Protein AF-J9CIM0-F1 (afdb_monomer_lite)

Sequence (350 aa):
MEAAYKFKNYEEFCRKKEDPSLSNEMRKIYEQITTDLQCRLIIYQSDYLKQQLTQLQQQEEKDHAIRNHWQNDAGFQRYLLWKTCEYTTDLNKTVSQSLTSLLPHPLMTGYYALKDNYPTEIKVPVEHTYSRLWFTFQWDALKEAESITVDSITLSGLLTQTKLFNIEEDRIQNNPEQPHKVSYTICNTSDLKIAQPFFGCLGKGMYPYHLGDSPRMYFDRLYNRDYGTLCRYHRKADHSTDEQLPPVRYYVYSFQWGGNAPEDDPLLTIYYHFTKTMNEPDGHAPVIYKKATARLYDETHRLGKSHHGLLRNFTYQVNGVVTTLTSTLSLQITAISWYRISVDDIPPFE

Organism: NCBI:txid749906

Radius of gyration: 33.45 Å; chains: 1; bounding box: 88×57×95 Å

Structure (mmCIF, N/CA/C/O backbone):
data_AF-J9CIM0-F1
#
_entry.id   AF-J9CIM0-F1
#
loop_
_atom_site.group_PDB
_atom_site.id
_atom_site.type_symbol
_atom_site.label_atom_id
_atom_site.label_alt_id
_atom_site.label_comp_id
_atom_site.label_asym_id
_atom_site.label_entity_id
_atom_site.label_seq_id
_atom_site.pdbx_PDB_ins_code
_atom_site.Cartn_x
_atom_site.Cartn_y
_atom_site.Cartn_z
_atom_site.occupancy
_atom_site.B_iso_or_equiv
_atom_site.auth_seq_id
_atom_site.auth_comp_id
_atom_site.auth_asym_id
_atom_site.auth_atom_id
_atom_site.pdbx_PDB_model_num
ATOM 1 N N . MET A 1 1 ? -49.301 32.016 58.375 1.00 56.09 1 MET A N 1
ATOM 2 C CA . MET A 1 1 ? -49.613 31.120 57.241 1.00 56.09 1 MET A CA 1
ATOM 3 C C . MET A 1 1 ? -50.814 30.279 57.647 1.00 56.09 1 MET A C 1
ATOM 5 O O . MET A 1 1 ? -50.700 29.530 58.616 1.00 56.09 1 MET A O 1
ATOM 9 N N . GLU A 1 2 ? -51.971 30.493 57.017 1.00 59.38 2 GLU A N 1
ATOM 10 C CA . GLU A 1 2 ? -53.211 29.764 57.330 1.00 59.38 2 GLU A CA 1
ATOM 11 C C . GLU A 1 2 ? -52.998 28.248 57.187 1.00 59.38 2 GLU A C 1
ATOM 13 O O . GLU A 1 2 ? -52.222 27.801 56.341 1.00 59.38 2 GLU A O 1
ATOM 18 N N . ALA A 1 3 ? -53.661 27.445 58.027 1.00 63.53 3 ALA A N 1
ATOM 19 C CA . ALA A 1 3 ? -53.478 25.989 58.064 1.00 63.53 3 ALA A CA 1
ATOM 20 C C . ALA A 1 3 ? -53.726 25.307 56.702 1.00 63.53 3 ALA A C 1
ATOM 22 O O . ALA A 1 3 ? -53.126 24.269 56.425 1.00 63.53 3 ALA A O 1
ATOM 23 N N . ALA A 1 4 ? -54.542 25.924 55.840 1.00 70.06 4 ALA A N 1
ATOM 24 C CA . ALA A 1 4 ? -54.856 25.453 54.494 1.00 70.06 4 ALA A CA 1
ATOM 25 C C . ALA A 1 4 ? -53.619 25.326 53.581 1.00 70.06 4 ALA A C 1
ATOM 27 O O . ALA A 1 4 ? -53.535 24.382 52.795 1.00 70.06 4 ALA A O 1
ATOM 28 N N . TYR A 1 5 ? -52.617 26.199 53.737 1.00 73.81 5 TYR A N 1
ATOM 29 C CA . TYR A 1 5 ? -51.457 26.269 52.836 1.00 73.81 5 TYR A CA 1
ATOM 30 C C . TYR A 1 5 ? -50.233 25.482 53.317 1.00 73.81 5 TYR A C 1
ATOM 32 O O . TYR A 1 5 ? -49.220 25.459 52.623 1.00 73.81 5 TYR A O 1
ATOM 40 N N . LYS A 1 6 ? -50.301 24.832 54.485 1.00 81.56 6 LYS A N 1
ATOM 41 C CA . LYS A 1 6 ? -49.225 23.960 54.987 1.00 81.56 6 LYS A CA 1
ATOM 42 C C . LYS A 1 6 ? -49.274 22.593 54.305 1.00 81.56 6 LYS A C 1
ATOM 44 O O . LYS A 1 6 ? -50.360 22.092 54.040 1.00 81.56 6 LYS A O 1
ATOM 49 N N . PHE A 1 7 ? -48.128 21.965 54.089 1.00 84.81 7 PHE A N 1
ATOM 50 C CA . PHE A 1 7 ? -48.001 20.607 53.548 1.00 84.81 7 PHE A CA 1
ATOM 51 C C . PHE A 1 7 ? -47.022 19.805 54.412 1.00 84.81 7 PHE A C 1
ATOM 53 O O . PHE A 1 7 ? -46.148 20.384 55.058 1.00 84.81 7 PHE A O 1
ATOM 60 N N . LYS A 1 8 ? -47.190 18.483 54.470 1.00 84.88 8 LYS A N 1
ATOM 61 C CA . LYS A 1 8 ? -46.388 17.591 55.326 1.00 84.88 8 LYS A CA 1
ATOM 62 C C . LYS A 1 8 ? -45.343 16.789 54.558 1.00 84.88 8 LYS A C 1
ATOM 64 O O . LYS A 1 8 ? -44.377 16.331 55.157 1.00 84.88 8 LYS A O 1
ATOM 69 N N . ASN A 1 9 ? -45.539 16.595 53.259 1.00 80.62 9 ASN A N 1
ATOM 70 C CA . ASN A 1 9 ? -44.637 15.839 52.397 1.00 80.62 9 ASN A CA 1
ATOM 71 C C . ASN A 1 9 ? -44.645 16.403 50.965 1.00 80.62 9 ASN A C 1
ATOM 73 O O . ASN A 1 9 ? -45.411 17.316 50.647 1.00 80.62 9 ASN A O 1
ATOM 77 N N . TYR A 1 10 ? -43.758 15.878 50.118 1.00 76.62 10 TYR A N 1
ATOM 78 C CA . TYR A 1 10 ? -43.569 16.366 48.750 1.00 76.62 10 TYR A CA 1
ATOM 79 C C . TYR A 1 10 ? -44.794 16.129 47.854 1.00 76.62 10 TYR A C 1
ATOM 81 O O . TYR A 1 10 ? -45.155 16.986 47.057 1.00 76.62 10 TYR A O 1
ATOM 89 N N . GLU A 1 11 ? -45.483 15.006 48.033 1.00 80.69 11 GLU A N 1
ATOM 90 C CA . GLU A 1 11 ? -46.703 14.693 47.286 1.00 80.69 11 GLU A CA 1
ATOM 91 C C . GLU A 1 11 ? -47.828 15.696 47.597 1.00 80.69 11 GLU A C 1
ATOM 93 O O . GLU A 1 11 ? -48.462 16.244 46.694 1.00 80.69 11 GLU A O 1
ATOM 98 N N . GLU A 1 12 ? -48.027 16.018 48.879 1.00 85.19 12 GLU A N 1
ATOM 99 C CA . GLU A 1 12 ? -48.987 17.033 49.314 1.00 85.19 12 GLU A CA 1
ATOM 100 C C . GLU A 1 12 ? -48.593 18.431 48.816 1.00 85.19 12 GLU A C 1
ATOM 102 O O . GLU A 1 12 ? -49.469 19.214 48.446 1.00 85.19 12 GLU A O 1
ATOM 107 N N . PHE A 1 13 ? -47.292 18.731 48.762 1.00 86.75 13 PHE A N 1
ATOM 108 C CA . PHE A 1 13 ? -46.768 19.964 48.178 1.00 86.75 13 PHE A CA 1
ATOM 109 C C . PHE A 1 13 ? -47.105 20.085 46.685 1.00 86.75 13 PHE A C 1
ATOM 111 O O . PHE A 1 13 ? -47.660 21.106 46.282 1.00 86.75 13 PHE A O 1
ATOM 118 N N . CYS A 1 14 ? -46.829 19.052 45.880 1.00 82.81 14 CYS A N 1
ATOM 119 C CA . CYS A 1 14 ? -47.136 19.036 44.446 1.00 82.81 14 CYS A CA 1
ATOM 120 C C . CYS A 1 14 ? -48.632 19.225 44.193 1.00 82.81 14 CYS A C 1
ATOM 122 O O . CYS A 1 14 ? -49.026 20.115 43.444 1.00 82.81 14 CYS A O 1
ATOM 124 N N . ARG A 1 15 ? -49.472 18.467 44.907 1.00 87.38 15 ARG A N 1
ATOM 125 C CA . ARG A 1 15 ? -50.928 18.562 44.767 1.00 87.38 15 ARG A CA 1
ATOM 126 C C . ARG A 1 15 ? -51.462 19.950 45.126 1.00 87.38 15 ARG A C 1
ATOM 128 O O . ARG A 1 15 ? -52.340 20.458 44.440 1.00 87.38 15 ARG A O 1
ATOM 135 N N . LYS A 1 16 ? -50.956 20.571 46.200 1.00 86.12 16 LYS A N 1
ATOM 136 C CA . LYS A 1 16 ? -51.385 21.921 46.606 1.00 86.12 16 LYS A CA 1
ATOM 137 C C . LYS A 1 16 ? -50.855 23.006 45.677 1.00 86.12 16 LYS A C 1
ATOM 139 O O . LYS A 1 16 ? -51.555 23.979 45.445 1.00 86.12 16 LYS A O 1
ATOM 144 N N . LYS A 1 17 ? -49.658 22.845 45.114 1.00 83.88 17 LYS A N 1
ATOM 145 C CA . LYS A 1 17 ? -49.104 23.775 44.121 1.00 83.88 17 LYS A CA 1
ATOM 146 C C . LYS A 1 17 ? -49.969 23.860 42.859 1.00 83.88 17 LYS A C 1
ATOM 148 O O . LYS A 1 17 ? -50.082 24.931 42.268 1.00 83.88 17 LYS A O 1
ATOM 153 N N . GLU A 1 18 ? -50.556 22.739 42.454 1.00 84.56 18 GLU A N 1
ATOM 154 C CA . GLU A 1 18 ? -51.386 22.624 41.251 1.00 84.56 18 GLU A CA 1
ATOM 155 C C . GLU A 1 18 ? -52.851 23.032 41.476 1.00 84.56 18 GLU A C 1
ATOM 157 O O . GLU A 1 18 ? -53.627 23.068 40.521 1.00 84.56 18 GLU A O 1
ATOM 162 N N . ASP A 1 19 ? -53.243 23.380 42.709 1.00 84.12 19 ASP A N 1
ATOM 163 C CA . ASP A 1 19 ? -54.615 23.779 43.021 1.00 84.12 19 ASP A CA 1
ATOM 164 C C . ASP A 1 19 ? -54.982 25.091 42.290 1.00 84.12 19 ASP A C 1
ATOM 166 O O . ASP A 1 19 ? -54.364 26.141 42.515 1.00 84.12 19 ASP A O 1
ATOM 170 N N . PRO A 1 20 ? -55.999 25.081 41.409 1.00 79.69 20 PRO A N 1
ATOM 171 C CA . PRO A 1 20 ? -56.386 26.260 40.648 1.00 79.69 20 PRO A CA 1
ATOM 172 C C . PRO A 1 20 ? -56.927 27.393 41.533 1.00 79.69 20 PRO A C 1
ATOM 174 O O . PRO A 1 20 ? -56.851 28.553 41.128 1.00 79.69 20 PRO A O 1
ATOM 177 N N . SER A 1 21 ? -57.413 27.093 42.741 1.00 84.06 21 SER A N 1
ATOM 178 C CA . SER A 1 21 ? -57.975 28.078 43.673 1.00 84.06 21 SER A CA 1
ATOM 179 C C . SER A 1 21 ? -56.928 28.874 44.463 1.00 84.06 21 SER A C 1
ATOM 181 O O . SER A 1 21 ? -57.280 29.800 45.198 1.00 84.06 21 SER A O 1
ATOM 183 N N . LEU A 1 22 ? -55.637 28.559 44.301 1.00 83.25 22 LEU A N 1
ATOM 184 C CA . LEU A 1 22 ? -54.561 29.243 45.012 1.00 83.25 22 LEU A CA 1
ATOM 185 C C . LEU A 1 22 ? -54.446 30.721 44.611 1.00 83.25 22 LEU A C 1
ATOM 187 O O . LEU A 1 22 ? -54.332 31.051 43.424 1.00 83.25 22 LEU A O 1
ATOM 191 N N . SER A 1 23 ? -54.365 31.605 45.610 1.00 85.44 23 SER A N 1
ATOM 192 C CA . SER A 1 23 ? -54.106 33.029 45.389 1.00 85.44 23 SER A CA 1
ATOM 193 C C . SER A 1 23 ? -52.729 33.262 44.755 1.00 85.44 23 SER A C 1
ATOM 195 O O . SER A 1 23 ? -51.781 32.505 44.979 1.00 85.44 23 SER A O 1
ATOM 197 N N . ASN A 1 24 ? -52.587 34.351 43.993 1.00 81.88 24 ASN A N 1
ATOM 198 C CA . ASN A 1 24 ? -51.325 34.703 43.330 1.00 81.88 24 ASN A CA 1
ATOM 199 C C . ASN A 1 24 ? -50.146 34.850 44.307 1.00 81.88 24 ASN A C 1
ATOM 201 O O . ASN A 1 24 ? -49.010 34.531 43.963 1.00 81.88 24 ASN A O 1
ATOM 205 N N . GLU A 1 25 ? -50.406 35.310 45.530 1.00 85.25 25 GLU A N 1
ATOM 206 C CA . GLU A 1 25 ? -49.392 35.436 46.581 1.00 85.25 25 GLU A CA 1
ATOM 207 C C . GLU A 1 25 ? -48.901 34.068 47.060 1.00 85.25 25 GLU A C 1
ATOM 209 O O . GLU A 1 25 ? -47.696 33.853 47.185 1.00 85.25 25 GLU A O 1
ATOM 214 N N . MET A 1 26 ? -49.813 33.112 47.259 1.00 84.12 26 MET A N 1
ATOM 215 C CA . MET A 1 26 ? -49.438 31.755 47.656 1.00 84.12 26 MET A CA 1
ATOM 216 C C . MET A 1 26 ? -48.746 31.007 46.515 1.00 84.12 26 MET A C 1
ATOM 218 O O . MET A 1 26 ? -47.788 30.282 46.774 1.00 84.12 26 MET A O 1
ATOM 222 N N . ARG A 1 27 ? -49.140 31.232 45.252 1.00 83.00 27 ARG A N 1
ATOM 223 C CA . ARG A 1 27 ? -48.459 30.633 44.087 1.00 83.00 27 ARG A CA 1
ATOM 224 C C . ARG A 1 27 ? -46.981 31.009 44.056 1.00 83.00 27 ARG A C 1
ATOM 226 O O . ARG A 1 27 ? -46.138 30.123 43.956 1.00 83.00 27 ARG A O 1
ATOM 233 N N . LYS A 1 28 ? -46.666 32.291 44.272 1.00 84.06 28 LYS A N 1
ATOM 234 C CA . LYS A 1 28 ? -45.278 32.774 44.365 1.00 84.06 28 LYS A CA 1
ATOM 235 C C . LYS A 1 28 ? -44.496 32.104 45.496 1.00 84.06 28 LYS A C 1
ATOM 237 O O . LYS A 1 28 ? -43.327 31.779 45.316 1.00 84.06 28 LYS A O 1
ATOM 242 N N . ILE A 1 29 ? -45.123 31.864 46.649 1.00 85.81 29 ILE A N 1
ATOM 243 C CA . ILE A 1 29 ? -44.476 31.176 47.778 1.00 85.81 29 ILE A CA 1
ATOM 244 C C . ILE A 1 29 ? -44.183 29.706 47.429 1.00 85.81 29 ILE A C 1
ATOM 246 O O . ILE A 1 29 ? -43.079 29.225 47.678 1.00 85.81 29 ILE A O 1
ATOM 250 N N . TYR A 1 30 ? -45.124 28.990 46.807 1.00 85.38 30 TYR A N 1
ATOM 251 C CA . TYR A 1 30 ? -44.905 27.609 46.352 1.00 85.38 30 TYR A CA 1
ATOM 252 C C . TYR A 1 30 ? -43.854 27.515 45.231 1.00 85.38 30 TYR A C 1
ATOM 254 O O . TYR A 1 30 ? -43.071 26.563 45.192 1.00 85.38 30 TYR A O 1
ATOM 262 N N . GLU A 1 31 ? -43.785 28.503 44.338 1.00 84.38 31 GLU A N 1
ATOM 263 C CA . GLU A 1 31 ? -42.718 28.625 43.337 1.00 84.38 31 GLU A CA 1
ATOM 264 C C . GLU A 1 31 ? -41.349 28.838 43.993 1.00 84.38 31 GLU A C 1
ATOM 266 O O . GLU A 1 31 ? -40.410 28.119 43.666 1.00 84.38 31 GLU A O 1
ATOM 271 N N . GLN A 1 32 ? -41.240 29.731 44.981 1.00 85.69 32 GLN A N 1
ATOM 272 C CA . GLN A 1 32 ? -39.998 29.942 45.736 1.00 85.69 32 GLN A CA 1
ATOM 273 C C . GLN A 1 32 ? -39.528 28.671 46.452 1.00 85.69 32 GLN A C 1
ATOM 275 O O . GLN A 1 32 ? -38.349 28.329 46.384 1.00 85.69 32 GLN A O 1
ATOM 280 N N . ILE A 1 33 ? -40.448 27.940 47.089 1.00 86.00 33 ILE A N 1
ATOM 281 C CA . ILE A 1 33 ? -40.145 26.651 47.725 1.00 86.00 33 ILE A CA 1
ATOM 282 C C . ILE A 1 33 ? -39.705 25.621 46.674 1.00 86.00 33 ILE A C 1
ATOM 284 O O . ILE A 1 33 ? -38.773 24.862 46.922 1.00 86.00 33 ILE A O 1
ATOM 288 N N . THR A 1 34 ? -40.324 25.608 45.486 1.00 84.56 34 THR A N 1
ATOM 289 C CA . THR A 1 34 ? -39.902 24.729 44.379 1.00 84.56 34 THR A CA 1
ATOM 290 C C . THR A 1 34 ? -38.455 25.016 43.987 1.00 84.56 34 THR A C 1
ATOM 292 O O . THR A 1 34 ? -37.657 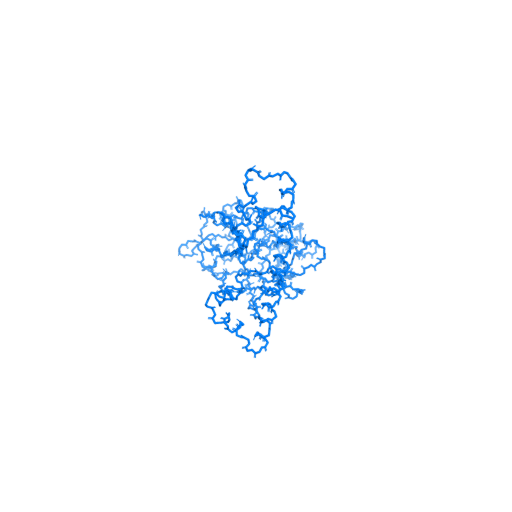24.087 43.893 1.00 84.56 34 THR A O 1
ATOM 295 N N . THR A 1 35 ? -38.113 26.289 43.787 1.00 77.38 35 THR A N 1
ATOM 296 C CA . THR A 1 35 ? -36.763 26.712 43.405 1.00 77.38 35 THR A CA 1
ATOM 297 C C . THR A 1 35 ? -35.738 26.355 44.483 1.00 77.38 35 THR A C 1
ATOM 299 O O . THR A 1 35 ? -34.686 25.810 44.165 1.00 77.38 35 THR A O 1
ATOM 302 N N . ASP A 1 36 ? -36.045 26.585 45.764 1.00 80.75 36 ASP A N 1
ATOM 303 C CA . ASP A 1 36 ? -35.165 26.205 46.881 1.00 80.75 36 ASP A CA 1
ATOM 304 C C . ASP A 1 36 ? -34.946 24.682 46.947 1.00 80.75 36 ASP A C 1
ATOM 306 O O . ASP A 1 36 ? -33.808 24.224 47.058 1.00 80.75 36 ASP A O 1
ATOM 310 N N . LEU A 1 37 ? -36.007 23.881 46.791 1.00 78.81 37 LEU A N 1
ATOM 311 C CA . LEU A 1 37 ? -35.903 22.419 46.752 1.00 78.81 37 LEU A CA 1
ATOM 312 C C . LEU A 1 37 ? -35.087 21.925 45.548 1.00 78.81 37 LEU A C 1
ATOM 314 O O . LEU A 1 37 ? -34.291 21.000 45.702 1.00 78.81 37 LEU A O 1
ATOM 318 N N . GLN A 1 38 ? -35.231 22.548 44.375 1.00 72.69 38 GLN A N 1
ATOM 319 C CA . GLN A 1 38 ? -34.426 22.230 43.189 1.00 72.69 38 GLN A CA 1
ATOM 320 C C . GLN A 1 38 ? -32.941 22.554 43.405 1.00 72.69 38 GLN A C 1
ATOM 322 O O . GLN A 1 38 ? -32.083 21.724 43.110 1.00 72.69 38 GLN A O 1
ATOM 327 N N . CYS A 1 39 ? -32.625 23.712 43.987 1.00 68.94 39 CYS A N 1
ATOM 328 C CA . CYS A 1 39 ? -31.251 24.081 44.328 1.00 68.94 39 CYS A CA 1
ATOM 329 C C . CYS A 1 39 ? -30.635 23.118 45.357 1.00 68.94 39 CYS A C 1
ATOM 331 O O . CYS A 1 39 ? -29.490 22.692 45.207 1.00 68.94 39 CYS A O 1
ATOM 333 N N . ARG A 1 40 ? -31.398 22.720 46.383 1.00 71.88 40 ARG A N 1
ATOM 334 C CA . ARG A 1 40 ? -30.945 21.745 47.389 1.00 71.88 40 ARG A CA 1
ATOM 335 C C . ARG A 1 40 ? -30.779 20.344 46.820 1.00 71.88 40 ARG A C 1
ATOM 337 O O . ARG A 1 40 ? -29.871 19.644 47.252 1.00 71.88 40 ARG A O 1
ATOM 344 N N . LEU A 1 41 ? -31.606 19.941 45.855 1.00 70.25 41 LEU A N 1
ATOM 345 C CA . LEU A 1 41 ? -31.459 18.664 45.159 1.00 70.25 41 LEU A CA 1
ATOM 346 C C . LEU A 1 41 ? -30.125 18.603 44.405 1.00 70.25 41 LEU A C 1
ATOM 348 O O . LEU A 1 41 ? -29.426 17.602 44.518 1.00 70.25 41 LEU A O 1
ATOM 352 N N . ILE A 1 42 ? -29.735 19.684 43.719 1.00 65.94 42 ILE A N 1
ATOM 353 C CA . ILE A 1 42 ? -28.437 19.784 43.031 1.00 65.94 42 ILE A CA 1
ATOM 354 C C . ILE A 1 42 ? -27.279 19.644 44.030 1.00 65.94 42 ILE A C 1
ATOM 356 O O . ILE A 1 42 ? -26.336 18.896 43.777 1.00 65.94 42 ILE A O 1
ATOM 360 N N . ILE A 1 43 ? -27.354 20.320 45.182 1.00 64.06 43 ILE A N 1
ATOM 361 C CA . ILE A 1 43 ? -26.325 20.239 46.234 1.00 64.06 43 ILE A CA 1
ATOM 362 C C . ILE A 1 43 ? -26.270 18.828 46.834 1.00 64.06 43 ILE A C 1
ATOM 364 O O . ILE A 1 43 ? -25.200 18.233 46.908 1.00 64.06 43 ILE A O 1
ATOM 368 N N . TYR A 1 44 ? -27.422 18.254 47.187 1.00 67.12 44 TYR A N 1
ATOM 369 C CA . TYR A 1 44 ? -27.517 16.909 47.750 1.00 67.12 44 TYR A CA 1
ATOM 370 C C . TYR A 1 44 ? -26.996 15.841 46.781 1.00 67.12 44 TYR A C 1
ATOM 372 O O . TYR A 1 44 ? -26.232 14.968 47.180 1.00 67.12 44 TYR A O 1
ATOM 380 N N . GLN A 1 45 ? -27.352 15.931 45.496 1.00 67.75 45 GLN A N 1
ATOM 381 C CA . GLN A 1 45 ? -26.834 15.039 44.459 1.00 67.75 45 GLN A CA 1
ATOM 382 C C . GLN A 1 45 ? -25.326 15.218 44.265 1.00 67.75 45 GLN A C 1
ATOM 384 O O . GLN A 1 45 ? -24.628 14.227 44.086 1.00 67.75 45 GLN A O 1
ATOM 389 N N . SER A 1 46 ? -24.808 16.445 44.358 1.00 69.06 46 SER A N 1
ATOM 390 C CA . SER A 1 46 ? -23.370 16.723 44.246 1.00 69.06 46 SER A CA 1
ATOM 391 C C . SER A 1 46 ? -22.569 16.140 45.413 1.00 69.06 46 SER A C 1
ATOM 393 O O . SER A 1 46 ? -21.515 15.546 45.195 1.00 69.06 46 SER A O 1
ATOM 395 N N . ASP A 1 47 ? -23.064 16.275 46.644 1.00 73.50 47 ASP A N 1
ATOM 396 C CA . ASP A 1 47 ? -22.405 15.734 47.837 1.00 73.50 47 ASP A CA 1
ATOM 397 C C . ASP A 1 47 ? -22.517 14.210 47.902 1.00 73.50 47 ASP A C 1
ATOM 399 O O . ASP A 1 47 ? -21.536 13.533 48.212 1.00 73.50 47 ASP A O 1
ATOM 403 N N . TYR A 1 48 ? -23.672 13.657 47.525 1.00 72.94 48 TYR A N 1
ATOM 404 C CA . TYR A 1 48 ? -23.858 12.217 47.375 1.00 72.94 48 TYR A CA 1
ATOM 405 C C . TYR A 1 48 ? -22.916 11.637 46.311 1.00 72.94 48 TYR A C 1
ATOM 407 O O . TYR A 1 48 ? -22.244 10.639 46.561 1.00 72.94 48 TYR A O 1
ATOM 415 N N . LEU A 1 49 ? -22.799 12.290 45.149 1.00 65.00 49 LEU A N 1
ATOM 416 C CA . LEU A 1 49 ? -21.896 11.867 44.078 1.00 65.00 49 LEU A CA 1
ATOM 417 C C . LEU A 1 49 ? -20.427 11.968 44.507 1.00 65.00 49 LEU A C 1
ATOM 419 O O . LEU A 1 49 ? -19.652 11.055 44.236 1.00 65.00 49 LEU A O 1
ATOM 423 N N . LYS A 1 50 ? -20.034 13.036 45.216 1.00 73.81 50 LYS A N 1
ATOM 424 C CA . LYS A 1 50 ? -18.682 13.164 45.785 1.00 73.81 50 LYS A CA 1
ATOM 425 C C . LYS A 1 50 ? -18.386 12.063 46.798 1.00 73.81 50 LYS A C 1
ATOM 427 O O . LYS A 1 50 ? -17.308 11.482 46.740 1.00 73.81 50 LYS A O 1
ATOM 432 N N . GLN A 1 51 ? -19.329 11.748 47.687 1.00 79.81 51 GLN A N 1
ATOM 433 C CA . GLN A 1 51 ? -19.177 10.656 48.651 1.00 79.81 51 GLN A CA 1
ATOM 434 C C . GLN A 1 51 ? -19.052 9.298 47.957 1.00 79.81 51 GLN A C 1
ATOM 436 O O . GLN A 1 51 ? -18.158 8.533 48.308 1.00 79.81 51 GLN A O 1
ATOM 441 N N . GLN A 1 52 ? -19.879 9.028 46.945 1.00 76.06 52 GLN A N 1
ATOM 442 C CA . GLN A 1 52 ? -19.777 7.828 46.108 1.00 76.06 52 GLN A CA 1
ATOM 443 C C . GLN A 1 52 ? -18.415 7.753 45.406 1.00 76.06 52 GLN A C 1
ATOM 445 O O . GLN A 1 52 ? -17.740 6.734 45.488 1.00 76.06 52 GLN A O 1
ATOM 450 N N . LEU A 1 53 ? -17.955 8.846 44.789 1.00 75.25 53 LEU A N 1
ATOM 451 C CA . LEU A 1 53 ? -16.641 8.919 44.142 1.00 75.25 53 LEU A CA 1
ATOM 452 C C . LEU A 1 53 ? -15.496 8.662 45.122 1.00 75.25 53 LEU A C 1
ATOM 454 O O . LEU A 1 53 ? -14.602 7.883 44.813 1.00 75.25 53 LEU A O 1
ATOM 458 N N . THR A 1 54 ? -15.531 9.273 46.309 1.00 83.81 54 THR A N 1
ATOM 459 C CA . THR A 1 54 ? -14.511 9.052 47.344 1.00 83.81 54 THR A CA 1
ATOM 460 C C . THR A 1 54 ? -14.531 7.610 47.850 1.00 83.81 54 THR A C 1
ATOM 462 O O . THR A 1 54 ? -13.471 7.018 48.023 1.00 83.81 54 THR A O 1
ATOM 465 N N . GLN A 1 55 ? -15.712 7.014 48.044 1.00 82.62 55 GLN A N 1
ATOM 466 C CA . GLN A 1 55 ? -15.841 5.607 48.435 1.00 82.62 55 GLN A CA 1
ATOM 467 C C . GLN A 1 55 ? -15.294 4.666 47.359 1.00 82.62 55 GLN A C 1
ATOM 469 O O . GLN A 1 55 ? -14.538 3.755 47.683 1.00 82.62 55 GLN A O 1
ATOM 474 N N . LEU A 1 56 ? -15.611 4.915 46.086 1.00 76.19 56 LEU A N 1
ATOM 475 C CA . LEU A 1 56 ? -15.098 4.134 44.960 1.00 76.19 56 LEU A CA 1
ATOM 476 C C . LEU A 1 56 ? -13.578 4.292 44.805 1.00 76.19 56 LEU A C 1
ATOM 478 O O . LEU A 1 56 ? -12.898 3.304 44.550 1.00 76.19 56 LEU A O 1
ATOM 482 N N . GLN A 1 57 ? -13.029 5.494 45.020 1.00 78.19 57 GLN A N 1
ATOM 483 C CA . GLN A 1 57 ? -11.579 5.729 45.041 1.00 78.19 57 GLN A CA 1
ATOM 484 C C . GLN A 1 57 ? -10.893 4.966 46.174 1.00 78.19 57 GLN A C 1
ATOM 486 O O . GLN A 1 57 ? -9.917 4.267 45.931 1.00 78.19 57 GLN A O 1
ATOM 491 N N . GLN A 1 58 ? -11.422 5.052 47.395 1.00 85.31 58 GLN A N 1
ATOM 492 C CA . GLN A 1 58 ? -10.873 4.336 48.549 1.00 85.31 58 GLN A CA 1
ATOM 493 C C . GLN A 1 58 ? -10.962 2.817 48.375 1.00 85.31 58 GLN A C 1
ATOM 495 O O . GLN A 1 58 ? -10.055 2.093 48.781 1.00 85.31 58 GLN A O 1
ATOM 500 N N . GLN A 1 59 ? -12.045 2.325 47.772 1.00 78.31 59 GLN A N 1
ATOM 501 C CA . GLN A 1 59 ? -12.208 0.911 47.457 1.00 78.31 59 GLN A CA 1
ATOM 502 C C . GLN A 1 59 ? -11.194 0.472 46.393 1.00 78.31 59 GLN A C 1
ATOM 504 O O . GLN A 1 59 ? -10.480 -0.507 46.589 1.00 78.31 59 GLN A O 1
ATOM 509 N N . GLU A 1 60 ? -11.041 1.248 45.320 1.00 74.50 60 GLU A N 1
ATOM 510 C CA . GLU A 1 60 ? -10.047 0.976 44.283 1.00 74.50 60 GLU A CA 1
ATOM 511 C C . GLU A 1 60 ? -8.606 1.042 44.811 1.00 74.50 60 GLU A C 1
ATOM 513 O O . GLU A 1 60 ? -7.793 0.225 44.397 1.00 74.50 60 GLU A O 1
ATOM 518 N N . GLU A 1 61 ? -8.268 1.944 45.736 1.00 79.56 61 GLU A N 1
ATOM 519 C CA . GLU A 1 61 ? -6.937 2.006 46.364 1.00 79.56 61 GLU A CA 1
ATOM 520 C C . GLU A 1 61 ? -6.657 0.829 47.308 1.00 79.56 61 GLU A C 1
ATOM 522 O O . GLU A 1 61 ? -5.503 0.431 47.473 1.00 79.56 61 GLU A O 1
ATOM 527 N N . LYS A 1 62 ? -7.694 0.274 47.942 1.00 85.44 62 LYS A N 1
ATOM 528 C CA . LYS A 1 62 ? -7.544 -0.758 48.972 1.00 85.44 62 LYS A CA 1
ATOM 529 C C . LYS A 1 62 ? -7.362 -2.157 48.396 1.00 85.44 62 LYS A C 1
ATOM 531 O O . LYS A 1 62 ? -6.495 -2.896 48.857 1.00 85.44 62 LYS A O 1
ATOM 536 N N . ASP A 1 63 ? -8.228 -2.555 47.472 1.00 83.25 63 ASP A N 1
ATOM 537 C CA . ASP A 1 63 ? -8.302 -3.940 46.992 1.00 83.25 63 ASP A CA 1
ATOM 538 C C . ASP A 1 63 ? -8.412 -4.059 45.469 1.00 83.25 63 ASP A C 1
ATOM 540 O O . ASP A 1 63 ? -8.463 -5.174 44.940 1.00 83.25 63 ASP A O 1
ATOM 544 N N . HIS A 1 64 ? -8.416 -2.924 44.760 1.00 83.19 64 HIS A N 1
ATOM 545 C CA . HIS A 1 64 ? -8.612 -2.856 43.316 1.00 83.19 64 HIS A CA 1
ATOM 546 C C . HIS A 1 64 ? -9.871 -3.609 42.852 1.00 83.19 64 HIS A C 1
ATOM 548 O O . HIS A 1 64 ? -9.904 -4.105 41.728 1.00 83.19 64 HIS A O 1
ATOM 554 N N . ALA A 1 65 ? -10.906 -3.757 43.692 1.00 79.81 65 ALA A N 1
ATOM 555 C CA . ALA A 1 65 ? -12.073 -4.577 43.366 1.00 79.81 65 ALA A CA 1
ATOM 556 C C . ALA A 1 65 ? -12.781 -4.109 42.089 1.00 79.81 65 ALA A C 1
ATOM 558 O O . ALA A 1 65 ? -13.275 -4.943 41.333 1.00 79.81 65 ALA A O 1
ATOM 559 N N . ILE A 1 66 ? -12.790 -2.801 41.815 1.00 70.56 66 ILE A N 1
ATOM 560 C CA . ILE A 1 66 ? -13.396 -2.230 40.608 1.00 70.56 66 ILE A CA 1
ATOM 561 C C . ILE A 1 66 ? -12.552 -2.598 39.384 1.00 70.56 66 ILE A C 1
ATOM 563 O O . ILE A 1 66 ? -13.079 -3.148 38.417 1.00 70.56 66 ILE A O 1
ATOM 567 N N . ARG A 1 67 ? -11.233 -2.379 39.426 1.00 72.94 67 ARG A N 1
ATOM 568 C CA . ARG A 1 67 ? -10.320 -2.819 38.359 1.00 72.94 67 ARG A CA 1
ATOM 569 C C . ARG A 1 67 ? -10.368 -4.326 38.132 1.00 72.94 67 ARG A C 1
ATOM 571 O O . ARG A 1 67 ? -10.435 -4.750 36.985 1.00 72.94 67 ARG A O 1
ATOM 578 N N . ASN A 1 68 ? -10.366 -5.124 39.193 1.00 80.81 68 ASN A N 1
ATOM 579 C CA . ASN A 1 68 ? -10.425 -6.583 39.122 1.00 80.81 68 ASN A CA 1
ATOM 580 C C . ASN A 1 68 ? -11.769 -7.059 38.559 1.00 80.81 68 ASN A C 1
ATOM 582 O O . ASN A 1 68 ? -11.807 -8.015 37.790 1.00 80.81 68 ASN A O 1
ATOM 586 N N . HIS A 1 69 ? -12.872 -6.391 38.904 1.00 80.88 69 HIS A N 1
ATOM 587 C CA . HIS A 1 69 ? -14.177 -6.657 38.310 1.00 80.88 69 HIS A CA 1
ATOM 588 C C . HIS A 1 69 ? -14.138 -6.436 36.794 1.00 80.88 69 HIS A C 1
ATOM 590 O O . HIS A 1 69 ? -14.445 -7.358 36.046 1.00 80.88 69 HIS A O 1
ATOM 596 N N . TRP A 1 70 ? -13.665 -5.274 36.332 1.00 68.62 70 TRP A N 1
ATOM 597 C CA . TRP A 1 70 ? -13.578 -4.975 34.898 1.00 68.62 70 TRP A CA 1
ATOM 598 C C . TRP A 1 70 ? -12.547 -5.832 34.158 1.00 68.62 70 TRP A C 1
ATOM 600 O O . TRP A 1 70 ? -12.793 -6.245 33.031 1.00 68.62 70 TRP A O 1
ATOM 610 N N . GLN A 1 71 ? -11.424 -6.180 34.790 1.00 70.62 71 GLN A N 1
ATOM 611 C CA . GLN A 1 71 ? -10.461 -7.132 34.231 1.00 70.62 71 GLN A CA 1
ATOM 612 C C . GLN A 1 71 ? -11.070 -8.512 33.993 1.00 70.62 71 GLN A C 1
ATOM 614 O O . GLN A 1 71 ? -10.620 -9.193 33.082 1.00 70.62 71 GLN A O 1
ATOM 619 N N . ASN A 1 72 ? -12.061 -8.922 34.787 1.00 78.00 72 ASN A N 1
ATOM 620 C CA . ASN A 1 72 ? -12.747 -10.208 34.654 1.00 78.00 72 ASN A CA 1
ATOM 621 C C . ASN A 1 72 ? -14.075 -10.112 33.886 1.00 78.00 72 ASN A C 1
ATOM 623 O O . ASN A 1 72 ? -14.673 -11.141 33.569 1.00 78.00 72 ASN A O 1
ATOM 627 N N . ASP A 1 73 ? -14.547 -8.903 33.582 1.00 80.25 73 ASP A N 1
ATOM 628 C CA . ASP A 1 73 ? -15.773 -8.696 32.824 1.00 80.25 73 ASP A CA 1
ATOM 629 C C . ASP A 1 73 ? -15.548 -9.065 31.354 1.00 80.25 73 ASP A C 1
ATOM 631 O O . ASP A 1 73 ? -14.717 -8.482 30.660 1.00 80.25 73 ASP A O 1
ATOM 635 N N . ALA A 1 74 ? -16.300 -10.045 30.853 1.00 71.94 74 ALA A N 1
ATOM 636 C CA . ALA A 1 74 ? -16.132 -10.542 29.491 1.00 71.94 74 ALA A CA 1
ATOM 637 C C . ALA A 1 74 ? -16.468 -9.485 28.421 1.00 71.94 74 ALA A C 1
ATOM 639 O O . ALA A 1 74 ? -15.929 -9.543 27.315 1.00 71.94 74 ALA A O 1
ATOM 640 N N . GLY A 1 75 ? -17.350 -8.524 28.720 1.00 61.78 75 GLY A N 1
ATOM 641 C CA . GLY A 1 75 ? -17.681 -7.415 27.825 1.00 61.78 75 GLY A CA 1
ATOM 642 C C . GLY A 1 75 ? -16.539 -6.404 27.730 1.00 61.78 75 GLY A C 1
ATOM 643 O O . GLY A 1 75 ? -16.151 -6.008 26.632 1.00 61.78 75 GLY A O 1
ATOM 644 N N . PHE A 1 76 ? -15.938 -6.058 28.864 1.00 64.56 76 PHE A N 1
ATOM 645 C CA . PHE A 1 76 ? -14.777 -5.182 28.956 1.00 64.56 76 PHE A CA 1
ATOM 646 C C . PHE A 1 76 ? -13.502 -5.849 28.430 1.00 64.56 76 PHE A C 1
ATOM 648 O O . PHE A 1 76 ? -12.730 -5.217 27.717 1.00 64.56 76 PHE A O 1
ATOM 655 N N . GLN A 1 77 ? -13.305 -7.147 28.671 1.00 59.50 77 GLN A N 1
ATOM 656 C CA . GLN A 1 77 ? -12.247 -7.921 28.023 1.00 59.50 77 GLN A CA 1
ATOM 657 C C . GLN A 1 77 ? -12.442 -7.951 26.508 1.00 59.50 77 GLN A C 1
ATOM 659 O O . GLN A 1 77 ? -11.480 -7.734 25.785 1.00 59.50 77 GLN A O 1
ATOM 664 N N . ARG A 1 78 ? -13.670 -8.132 25.998 1.00 54.38 78 ARG A N 1
ATOM 665 C CA . ARG A 1 78 ? -13.960 -7.975 24.560 1.00 54.38 78 ARG A CA 1
ATOM 666 C C . ARG A 1 78 ? -13.646 -6.563 24.072 1.00 54.38 78 ARG A C 1
ATOM 668 O O . ARG A 1 78 ? -13.103 -6.432 22.978 1.00 54.38 78 ARG A O 1
ATOM 675 N N . TYR A 1 79 ? -13.916 -5.538 24.887 1.00 59.34 79 TYR A N 1
ATOM 676 C CA . TYR A 1 79 ? -13.522 -4.152 24.626 1.00 59.34 79 TYR A CA 1
ATOM 677 C C . TYR A 1 79 ? -11.981 -3.955 24.616 1.00 59.34 79 TYR A C 1
ATOM 679 O O . TYR A 1 79 ? -11.426 -3.180 23.849 1.00 59.34 79 TYR A O 1
ATOM 687 N N . LEU A 1 80 ? -11.223 -4.678 25.429 1.00 60.41 80 LEU A N 1
ATOM 688 C CA . LEU A 1 80 ? -9.760 -4.650 25.344 1.00 60.41 80 LEU A CA 1
ATOM 689 C C . LEU A 1 80 ? -9.249 -5.458 24.141 1.00 60.41 80 LEU A C 1
ATOM 691 O O . LEU A 1 80 ? -8.315 -5.027 23.470 1.00 60.41 80 LEU A O 1
ATOM 695 N N . LEU A 1 81 ? -9.908 -6.577 23.824 1.00 61.34 81 LEU A N 1
ATOM 696 C CA . LEU A 1 81 ? -9.557 -7.473 22.723 1.00 61.34 81 LEU A CA 1
ATOM 697 C C . LEU A 1 81 ? -9.726 -6.820 21.346 1.00 61.34 81 LEU A C 1
ATOM 699 O O . LEU A 1 81 ? -8.914 -7.100 20.471 1.00 61.34 81 LEU A O 1
ATOM 703 N N . TRP A 1 82 ? -10.723 -5.948 21.116 1.00 67.31 82 TRP A N 1
ATOM 704 C CA . TRP A 1 82 ? -10.788 -5.232 19.826 1.00 67.31 82 TRP A CA 1
ATOM 705 C C . TRP A 1 82 ? -9.656 -4.207 19.699 1.00 67.31 82 TRP A C 1
ATOM 707 O O . TRP A 1 82 ? -9.036 -4.142 18.641 1.00 67.31 82 TRP A O 1
ATOM 717 N N . LYS A 1 83 ? -9.306 -3.479 20.773 1.00 66.25 83 LYS A N 1
ATOM 718 C CA . LYS A 1 83 ? -8.180 -2.522 20.763 1.00 66.25 83 LYS A CA 1
ATOM 719 C C . LYS A 1 83 ? -6.838 -3.204 20.455 1.00 66.25 83 LYS A C 1
ATOM 721 O O . LYS A 1 83 ? -5.961 -2.590 19.851 1.00 66.25 83 LYS A O 1
ATOM 726 N N . THR A 1 84 ? -6.673 -4.465 20.849 1.00 71.12 84 THR A N 1
ATOM 727 C CA . THR A 1 84 ? -5.468 -5.265 20.579 1.00 71.12 84 THR A CA 1
ATOM 728 C C . THR A 1 84 ? -5.629 -6.238 19.415 1.00 71.12 84 THR A C 1
ATOM 730 O O . THR A 1 84 ? -4.750 -7.066 19.195 1.00 71.12 84 THR A O 1
ATOM 733 N N . CYS A 1 85 ? -6.730 -6.167 18.662 1.00 78.88 85 CYS A N 1
ATOM 734 C CA . CYS A 1 85 ? -6.960 -7.094 17.566 1.00 78.88 85 CYS A CA 1
ATOM 735 C C . CYS A 1 85 ? -5.955 -6.817 16.451 1.00 78.88 85 CYS A C 1
ATOM 737 O O . CYS A 1 85 ? -5.987 -5.757 15.827 1.00 78.88 85 CYS A O 1
ATOM 739 N N . GLU A 1 86 ? -5.054 -7.764 16.217 1.00 82.25 86 GLU A N 1
ATOM 740 C CA . GLU A 1 86 ? -4.045 -7.679 15.171 1.00 82.25 86 GLU A CA 1
ATOM 741 C C . GLU A 1 86 ? -4.435 -8.517 13.959 1.00 82.25 86 GLU A C 1
ATOM 743 O O . GLU A 1 86 ? -5.096 -9.552 14.057 1.00 82.25 86 GLU A O 1
ATOM 748 N N . TYR A 1 87 ? -3.985 -8.068 12.796 1.00 85.81 87 TYR A N 1
ATOM 749 C CA . TYR A 1 87 ? -4.149 -8.772 11.538 1.00 85.81 87 TYR A CA 1
ATOM 750 C C . TYR A 1 87 ? -2.798 -8.903 10.851 1.00 85.81 87 TYR A C 1
ATOM 752 O O . TYR A 1 87 ? -2.067 -7.920 10.767 1.00 85.81 87 TYR A O 1
ATOM 760 N N . THR A 1 88 ? -2.462 -10.111 10.388 1.00 86.69 88 THR A N 1
ATOM 761 C CA . THR A 1 88 ? -1.089 -10.508 10.007 1.00 86.69 88 THR A CA 1
ATOM 762 C C . THR A 1 88 ? -0.982 -11.121 8.603 1.00 86.69 88 THR A C 1
ATOM 764 O O . THR A 1 88 ? 0.021 -11.745 8.255 1.00 86.69 88 THR A O 1
ATOM 767 N N . THR A 1 89 ? -2.017 -10.987 7.769 1.00 87.06 89 THR A N 1
ATOM 768 C CA . THR A 1 89 ? -2.013 -11.562 6.416 1.00 87.06 89 THR A CA 1
ATOM 769 C C . THR A 1 89 ? -1.047 -10.829 5.486 1.00 87.06 89 THR A C 1
ATOM 771 O O . THR A 1 89 ? -1.110 -9.610 5.342 1.00 87.06 89 THR A O 1
ATOM 774 N N . ASP A 1 90 ? -0.218 -11.583 4.760 1.00 88.88 90 ASP A N 1
ATOM 775 C CA . ASP A 1 90 ? 0.613 -11.042 3.681 1.00 88.88 90 ASP A CA 1
ATOM 776 C C . ASP A 1 90 ? -0.253 -10.661 2.470 1.00 88.88 90 ASP A C 1
ATOM 778 O O . ASP A 1 90 ? -0.587 -11.486 1.615 1.00 88.88 90 ASP A O 1
ATOM 782 N N . LEU A 1 91 ? -0.611 -9.379 2.406 1.00 90.25 91 LEU A N 1
ATOM 783 C CA . LEU A 1 91 ? -1.434 -8.808 1.342 1.00 90.25 91 LEU A CA 1
ATOM 784 C C . LEU A 1 91 ? -0.818 -9.020 -0.048 1.00 90.25 91 LEU A C 1
ATOM 786 O O . LEU A 1 91 ? -1.538 -9.320 -0.998 1.00 90.25 91 LEU A O 1
ATOM 790 N N . ASN A 1 92 ? 0.506 -8.913 -0.184 1.00 89.56 92 ASN A N 1
ATOM 791 C CA . ASN A 1 92 ? 1.170 -9.034 -1.483 1.00 89.56 92 ASN A CA 1
ATOM 792 C C . ASN A 1 92 ? 1.184 -10.483 -1.978 1.00 89.56 92 ASN A C 1
ATOM 794 O O . ASN A 1 92 ? 1.032 -10.725 -3.178 1.00 89.56 92 ASN A O 1
ATOM 798 N N . LYS A 1 93 ? 1.310 -11.450 -1.062 1.00 88.44 93 LYS A N 1
ATOM 799 C CA . LYS A 1 93 ? 1.147 -12.875 -1.375 1.00 88.44 93 LYS A CA 1
ATOM 800 C C . LYS A 1 93 ? -0.292 -13.216 -1.761 1.00 88.44 93 LYS A C 1
ATOM 802 O O . LYS A 1 93 ? -0.494 -13.946 -2.724 1.00 88.44 93 LYS A O 1
ATOM 807 N N . THR A 1 94 ? -1.288 -12.663 -1.071 1.00 89.31 94 THR A N 1
ATOM 808 C CA . THR A 1 94 ? -2.703 -12.865 -1.431 1.00 89.31 94 THR A CA 1
ATOM 809 C C . THR A 1 94 ? -2.991 -12.364 -2.846 1.00 89.31 94 THR A C 1
ATOM 811 O O . THR A 1 94 ? -3.603 -13.061 -3.653 1.00 89.31 94 THR A O 1
ATOM 814 N N . VAL A 1 95 ? -2.493 -11.176 -3.194 1.00 87.94 95 VAL A N 1
ATOM 815 C CA . VAL A 1 95 ? -2.685 -10.600 -4.531 1.00 87.94 95 VAL A CA 1
ATOM 816 C C . VAL A 1 95 ? -1.941 -11.373 -5.612 1.00 87.94 95 VAL A C 1
ATOM 818 O O . VAL A 1 95 ? -2.456 -11.521 -6.718 1.00 87.94 95 VAL A O 1
ATOM 821 N N . SER A 1 96 ? -0.752 -11.904 -5.314 1.00 83.00 96 SER A N 1
ATOM 822 C CA . SER A 1 96 ? 0.012 -12.688 -6.289 1.00 83.00 96 SER A CA 1
ATOM 823 C C . SER A 1 96 ? -0.664 -14.008 -6.671 1.00 83.00 96 SER A C 1
ATOM 825 O O . SER A 1 96 ? -0.323 -14.571 -7.713 1.00 83.00 96 SER A O 1
ATOM 827 N N . GLN A 1 97 ? -1.623 -14.474 -5.868 1.00 85.75 97 GLN A N 1
ATOM 828 C CA . GLN A 1 97 ? -2.422 -15.679 -6.098 1.00 85.75 97 GLN A CA 1
ATOM 829 C C . GLN A 1 97 ? -3.793 -15.384 -6.734 1.00 85.75 97 GLN A C 1
ATOM 831 O O . GLN A 1 97 ? -4.472 -16.310 -7.169 1.00 85.75 97 GLN A O 1
ATOM 836 N N . SER A 1 98 ? -4.198 -14.114 -6.811 1.00 88.06 98 SER A N 1
ATOM 837 C CA . SER A 1 98 ? -5.491 -13.693 -7.358 1.00 88.06 98 SER A CA 1
ATOM 838 C C . SER A 1 98 ? -5.496 -13.668 -8.891 1.00 88.06 98 SER A C 1
ATOM 840 O O . SER A 1 98 ? -4.547 -13.188 -9.513 1.00 88.06 98 SER A O 1
ATOM 842 N N . LEU A 1 99 ? -6.599 -14.110 -9.510 1.00 88.50 99 LEU A N 1
ATOM 843 C CA . LEU A 1 99 ? -6.799 -14.040 -10.967 1.00 88.50 99 LEU A CA 1
ATOM 844 C C . LEU A 1 99 ? -6.922 -12.598 -11.464 1.00 88.50 99 LEU A C 1
ATOM 846 O O . LEU A 1 99 ? -6.382 -12.238 -12.508 1.00 88.50 99 LEU A O 1
ATOM 850 N N . THR A 1 100 ? -7.572 -11.735 -10.683 1.00 86.38 100 THR A N 1
ATOM 851 C CA . THR A 1 100 ? -7.677 -10.307 -11.008 1.00 86.38 100 THR A CA 1
ATOM 852 C C . THR A 1 100 ? -6.375 -9.561 -10.755 1.00 86.38 100 THR A C 1
ATOM 854 O O . THR A 1 100 ? -6.242 -8.406 -11.141 1.00 86.38 100 THR A O 1
ATOM 857 N N . SER A 1 101 ? -5.408 -10.210 -10.097 1.00 84.19 101 SER A N 1
ATOM 858 C CA . SER A 1 101 ? -4.209 -9.570 -9.569 1.00 84.19 101 SER A CA 1
ATOM 859 C C . SER A 1 101 ? -4.533 -8.328 -8.722 1.00 84.19 101 SER A C 1
ATOM 861 O O . SER A 1 101 ? -3.784 -7.353 -8.707 1.00 84.19 101 SER A O 1
ATOM 863 N N . LEU A 1 102 ? -5.654 -8.367 -8.004 1.00 86.25 102 LEU A N 1
ATOM 864 C CA . LEU A 1 102 ? -6.102 -7.378 -7.024 1.00 86.25 102 LEU A CA 1
ATOM 865 C C . LEU A 1 102 ? -6.450 -8.101 -5.717 1.00 86.25 102 LEU A C 1
ATOM 867 O O . LEU A 1 102 ? -6.573 -9.332 -5.705 1.00 86.25 102 LEU A O 1
ATOM 871 N N . LEU A 1 103 ? -6.590 -7.356 -4.615 1.00 86.56 103 LEU A N 1
ATOM 872 C CA . LEU A 1 103 ? -7.047 -7.929 -3.346 1.00 86.56 103 LEU A CA 1
ATOM 873 C C . LEU A 1 103 ? -8.506 -8.390 -3.503 1.00 86.56 103 LEU A C 1
ATOM 875 O O . LEU A 1 103 ? -9.367 -7.544 -3.725 1.00 86.56 103 LEU A O 1
ATOM 879 N N . PRO A 1 104 ? -8.808 -9.697 -3.380 1.00 82.75 104 PRO A N 1
ATOM 880 C CA . PRO A 1 104 ? -10.165 -10.200 -3.600 1.00 82.75 104 PRO A CA 1
ATOM 881 C C . PRO A 1 104 ? -11.134 -9.784 -2.483 1.00 82.75 104 PRO A C 1
ATOM 883 O O . PRO A 1 104 ? -12.320 -9.595 -2.730 1.00 82.75 104 PRO A O 1
ATOM 886 N N . HIS A 1 105 ? -10.622 -9.623 -1.260 1.00 83.44 105 HIS A N 1
ATOM 887 C CA . HIS A 1 105 ? -11.391 -9.241 -0.078 1.00 83.44 105 HIS A CA 1
ATOM 888 C C . HIS A 1 105 ? -10.659 -8.099 0.640 1.00 83.44 105 HIS A C 1
ATOM 890 O O . HIS A 1 105 ? -9.821 -8.364 1.510 1.00 83.44 105 HIS A O 1
ATOM 896 N N . PRO A 1 106 ? -10.882 -6.833 0.235 1.00 82.50 106 PRO A N 1
ATOM 897 C CA . PRO A 1 106 ? -10.244 -5.690 0.875 1.00 82.50 106 PRO A CA 1
ATOM 898 C C . PRO A 1 106 ? -10.693 -5.596 2.337 1.00 82.50 106 PRO A C 1
ATOM 900 O O . PRO A 1 106 ? -11.879 -5.497 2.641 1.00 82.50 106 PRO A O 1
ATOM 903 N N . LEU A 1 107 ? -9.731 -5.649 3.258 1.00 83.44 107 LEU A N 1
ATOM 904 C CA . LEU A 1 107 ? -10.010 -5.552 4.685 1.00 83.44 107 LEU A CA 1
ATOM 905 C C . LEU A 1 107 ? -10.289 -4.099 5.076 1.00 83.44 107 LEU A C 1
ATOM 907 O O . LEU A 1 107 ? -9.416 -3.234 4.950 1.00 83.44 107 LEU A O 1
ATOM 911 N N . MET A 1 108 ? -11.483 -3.870 5.614 1.00 84.06 108 MET A N 1
ATOM 912 C CA . MET A 1 108 ? -11.911 -2.585 6.150 1.00 84.06 108 MET A CA 1
ATOM 913 C C . MET A 1 108 ? -12.330 -2.711 7.612 1.00 84.06 108 MET A C 1
ATOM 915 O O . MET A 1 108 ? -12.840 -3.740 8.047 1.00 84.06 108 MET A O 1
ATOM 919 N N . THR A 1 109 ? -12.114 -1.649 8.373 1.00 81.31 109 THR A N 1
ATOM 920 C CA . THR A 1 109 ? -12.428 -1.559 9.797 1.00 81.31 109 THR A CA 1
ATOM 921 C C . THR A 1 109 ? -13.077 -0.225 10.092 1.00 81.31 109 THR A C 1
ATOM 923 O O . THR A 1 109 ? -12.658 0.800 9.565 1.00 81.31 109 THR A O 1
ATOM 926 N N . GLY A 1 110 ? -14.067 -0.229 10.969 1.00 78.56 110 GLY A N 1
ATOM 927 C CA . GLY A 1 110 ? -14.693 0.974 11.493 1.00 78.56 110 GLY A CA 1
ATOM 928 C C . GLY A 1 110 ? -15.174 0.699 12.905 1.00 78.56 110 GLY A C 1
ATOM 929 O O . GLY A 1 110 ? -15.533 -0.433 13.227 1.00 78.56 110 GLY A O 1
ATOM 930 N N . TYR A 1 111 ? -15.163 1.717 13.754 1.00 76.44 111 TYR A N 1
ATOM 931 C CA . TYR A 1 111 ? -15.752 1.622 15.082 1.00 76.44 111 TYR A CA 1
ATOM 932 C C . TYR A 1 111 ? -16.626 2.844 15.343 1.00 76.44 111 TYR A C 1
ATOM 934 O O . TYR A 1 111 ? -16.373 3.935 14.834 1.00 76.44 111 TYR A O 1
ATOM 942 N N . TYR A 1 112 ? -17.674 2.647 16.135 1.00 74.25 112 TYR A N 1
ATOM 943 C CA . TYR A 1 112 ? -18.534 3.718 16.611 1.00 74.25 112 TYR A CA 1
ATOM 944 C C . TYR A 1 112 ? -18.774 3.504 18.100 1.00 74.25 112 TYR A C 1
ATOM 946 O O . TYR A 1 112 ? -19.390 2.518 18.505 1.00 74.25 112 TYR A O 1
ATOM 954 N N . ALA A 1 113 ? -18.248 4.412 18.921 1.00 70.62 113 ALA A N 1
ATOM 955 C CA . ALA A 1 113 ? -18.468 4.376 20.357 1.00 70.62 113 ALA A CA 1
ATOM 956 C C . ALA A 1 113 ? -19.894 4.850 20.664 1.00 70.62 113 ALA A C 1
ATOM 958 O O . ALA A 1 113 ? -20.248 6.010 20.450 1.00 70.62 113 ALA A O 1
ATOM 959 N N . LEU A 1 114 ? -20.709 3.932 21.172 1.00 64.75 114 LEU A N 1
ATOM 960 C CA . LEU A 1 114 ? -22.062 4.202 21.631 1.00 64.75 114 LEU A CA 1
ATOM 961 C C . LEU A 1 114 ? -22.009 5.134 22.866 1.00 64.75 114 LEU A C 1
ATOM 963 O O . LEU A 1 114 ? -21.406 4.780 23.874 1.00 64.75 114 LEU A O 1
ATOM 967 N N . LYS A 1 115 ? -22.665 6.306 22.809 1.00 65.88 115 LYS A N 1
ATOM 968 C CA . LYS A 1 115 ? -22.908 7.214 23.959 1.00 65.88 115 LYS A CA 1
ATOM 969 C C . LYS A 1 115 ? -24.393 7.265 24.330 1.00 65.88 115 LYS A C 1
ATOM 971 O O . LYS A 1 115 ? -25.201 7.236 23.418 1.00 65.88 115 LYS A O 1
ATOM 976 N N . ASP A 1 116 ? -24.727 7.442 25.612 1.00 51.03 116 ASP A N 1
ATOM 977 C CA . ASP A 1 116 ? -26.061 7.279 26.248 1.00 51.03 116 ASP A CA 1
ATOM 978 C C . ASP A 1 116 ? -27.315 7.787 25.491 1.00 51.03 116 ASP A C 1
ATOM 980 O O . ASP A 1 116 ? -28.411 7.294 25.742 1.00 51.03 116 ASP A O 1
ATOM 984 N N . ASN A 1 117 ? -27.181 8.716 24.537 1.00 58.88 117 ASN A N 1
ATOM 985 C CA . ASN A 1 117 ? -28.227 9.074 23.574 1.00 58.88 117 ASN A CA 1
ATOM 986 C C . ASN A 1 117 ? -27.859 8.570 22.168 1.00 58.88 117 ASN A C 1
ATOM 988 O O . ASN A 1 117 ? -27.198 9.280 21.405 1.00 58.88 117 ASN A O 1
ATOM 992 N N . TYR A 1 118 ? -28.296 7.360 21.809 1.00 56.97 118 TYR A N 1
ATOM 993 C CA . TYR A 1 118 ? -28.053 6.813 20.471 1.00 56.97 118 TYR A CA 1
ATOM 994 C C . TYR A 1 118 ? -29.141 7.268 19.479 1.00 56.97 118 TYR A C 1
ATOM 996 O O . TYR A 1 118 ? -30.330 7.198 19.802 1.00 56.97 118 TYR A O 1
ATOM 1004 N N . PRO A 1 119 ? -28.772 7.708 18.264 1.00 64.12 119 PRO A N 1
ATOM 1005 C CA . PRO A 1 119 ? -29.730 7.956 17.188 1.00 64.12 119 PRO A CA 1
ATOM 1006 C C . PRO A 1 119 ? -30.408 6.653 16.727 1.00 64.12 119 PRO A C 1
ATOM 1008 O O . PRO A 1 119 ? -29.859 5.564 16.879 1.00 64.12 119 PRO A O 1
ATOM 1011 N N . THR A 1 120 ? -31.586 6.760 16.101 1.00 74.25 120 THR A N 1
ATOM 1012 C CA . THR A 1 120 ? -32.292 5.624 15.469 1.00 74.25 120 THR A CA 1
ATOM 1013 C C . THR A 1 120 ? -31.535 5.017 14.283 1.00 74.25 120 THR A C 1
ATOM 1015 O O . THR A 1 120 ? -31.847 3.906 13.863 1.00 74.25 120 THR A O 1
ATOM 1018 N N . GLU A 1 121 ? -30.535 5.725 13.754 1.00 78.12 121 GLU A N 1
ATOM 1019 C CA . GLU A 1 121 ? -29.654 5.289 12.672 1.00 78.12 121 GLU A CA 1
ATOM 1020 C C . GLU A 1 121 ? -28.188 5.461 13.102 1.00 78.12 121 GLU A C 1
ATOM 1022 O O . GLU A 1 121 ? -27.765 6.566 13.444 1.00 78.12 121 GLU A O 1
ATOM 1027 N N . ILE A 1 122 ? -27.400 4.381 13.058 1.00 74.88 122 ILE A N 1
ATOM 1028 C CA . ILE A 1 122 ? -25.962 4.398 13.360 1.00 74.88 122 ILE A CA 1
ATOM 1029 C C . ILE A 1 122 ? -25.189 4.319 12.045 1.00 74.88 122 ILE A C 1
ATOM 1031 O O . ILE A 1 122 ? -25.267 3.323 11.329 1.00 74.88 122 ILE A O 1
ATOM 1035 N N . LYS A 1 123 ? -24.404 5.358 11.748 1.00 76.62 123 LYS A N 1
ATOM 1036 C CA . LYS A 1 123 ? -23.478 5.378 10.609 1.00 76.62 123 LYS A CA 1
ATOM 1037 C C . LYS A 1 123 ? -22.061 5.166 11.115 1.00 76.62 123 LYS A C 1
ATOM 1039 O O . LYS A 1 123 ? -21.535 6.009 11.839 1.00 76.62 123 LYS A O 1
ATOM 1044 N N . VAL A 1 124 ? -21.455 4.046 10.729 1.00 77.00 124 VAL A N 1
ATOM 1045 C CA . VAL A 1 124 ? -20.072 3.714 11.086 1.00 77.00 124 VAL A CA 1
ATOM 1046 C C . VAL A 1 124 ? -19.170 4.020 9.890 1.00 77.00 124 VAL A C 1
ATOM 1048 O O . VAL A 1 124 ? -19.325 3.376 8.851 1.00 77.00 124 VAL A O 1
ATOM 1051 N N . PRO A 1 125 ? -18.240 4.985 9.992 1.00 75.31 125 PRO A N 1
ATOM 1052 C CA . PRO A 1 125 ? -17.242 5.175 8.952 1.00 75.31 125 PRO A CA 1
ATOM 1053 C C . PRO A 1 125 ? -16.293 3.973 8.947 1.00 75.31 1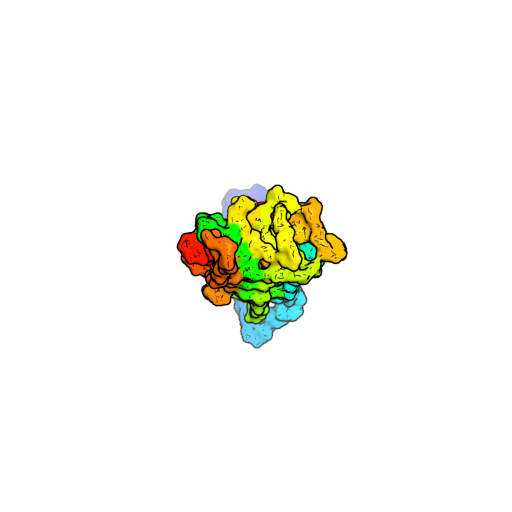25 PRO A C 1
ATOM 1055 O O . PRO A 1 125 ? -15.773 3.578 9.990 1.00 75.31 125 PRO A O 1
ATOM 1058 N N . VAL A 1 126 ? -16.079 3.392 7.770 1.00 80.31 126 VAL A N 1
ATOM 1059 C CA . VAL A 1 126 ? -15.159 2.270 7.564 1.00 80.31 126 VAL A CA 1
ATOM 1060 C C . VAL A 1 126 ? -13.956 2.720 6.742 1.00 80.31 126 VAL A C 1
ATOM 1062 O O . VAL A 1 126 ? -14.082 3.463 5.771 1.00 80.31 126 VAL A O 1
ATOM 1065 N N . GLU A 1 127 ? -12.774 2.260 7.132 1.00 79.75 127 GLU A N 1
ATOM 1066 C CA . GLU A 1 127 ? -11.505 2.538 6.467 1.00 79.75 127 GLU A CA 1
ATOM 1067 C C . GLU A 1 127 ? -10.769 1.256 6.107 1.00 79.75 127 GLU A C 1
ATOM 1069 O O . GLU A 1 127 ? -10.842 0.270 6.831 1.00 79.75 127 GLU A O 1
ATOM 1074 N N . HIS A 1 128 ? -10.017 1.266 5.012 1.00 84.94 128 HIS A N 1
ATOM 1075 C CA . HIS A 1 128 ? -9.093 0.186 4.701 1.00 84.94 128 HIS A CA 1
ATOM 1076 C C . HIS A 1 128 ? -7.985 0.153 5.741 1.00 84.94 128 HIS A C 1
ATOM 1078 O O . HIS A 1 128 ? -7.398 1.179 6.077 1.00 84.94 128 HIS A O 1
ATOM 1084 N N . THR A 1 129 ? -7.640 -1.040 6.210 1.00 85.38 129 THR A N 1
ATOM 1085 C CA . THR A 1 129 ? -6.582 -1.211 7.218 1.00 85.38 129 THR A CA 1
ATOM 1086 C C . THR A 1 129 ? -5.174 -1.051 6.649 1.00 85.38 129 THR A C 1
ATOM 1088 O O . THR A 1 129 ? -4.192 -1.029 7.395 1.00 85.38 129 THR A O 1
ATOM 1091 N N . TYR A 1 130 ? -5.065 -0.927 5.327 1.00 88.31 130 TYR A N 1
ATOM 1092 C CA . TYR A 1 130 ? -3.817 -0.883 4.588 1.00 88.31 130 TYR A CA 1
ATOM 1093 C C . TYR A 1 130 ? -3.696 0.359 3.708 1.00 88.31 130 TYR A C 1
ATOM 1095 O O . TYR A 1 130 ? -4.647 1.093 3.434 1.00 88.31 130 TYR A O 1
ATOM 1103 N N . SER A 1 131 ? -2.468 0.559 3.259 1.00 88.31 131 SER A N 1
ATOM 1104 C CA . SER A 1 131 ? -2.075 1.478 2.206 1.00 88.31 131 SER A CA 1
ATOM 1105 C C . SER A 1 131 ? -1.657 0.678 0.977 1.00 88.31 131 SER A C 1
ATOM 1107 O O . SER A 1 131 ? -1.350 -0.520 1.055 1.00 88.31 131 SER A O 1
ATOM 1109 N N . ARG A 1 132 ? -1.608 1.345 -0.169 1.00 88.88 132 ARG A N 1
ATOM 1110 C CA . ARG A 1 132 ? -1.062 0.753 -1.389 1.00 88.88 132 ARG A CA 1
ATOM 1111 C C . ARG A 1 132 ? -0.130 1.717 -2.092 1.00 88.88 132 ARG A C 1
ATOM 1113 O O . ARG A 1 132 ? -0.264 2.931 -1.959 1.00 88.88 132 ARG A O 1
ATOM 1120 N N . LEU A 1 133 ? 0.782 1.161 -2.866 1.00 90.88 133 LEU A N 1
ATOM 1121 C CA . LEU A 1 133 ? 1.817 1.873 -3.584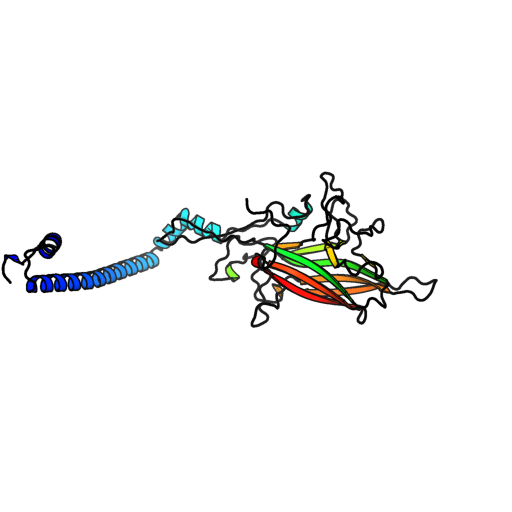 1.00 90.88 133 LEU A CA 1
ATOM 1122 C C . LEU A 1 133 ? 1.743 1.504 -5.056 1.00 90.88 133 LEU A C 1
ATOM 1124 O O . LEU A 1 133 ? 1.639 0.323 -5.395 1.00 90.88 133 LEU A O 1
ATOM 1128 N N . TRP A 1 134 ? 1.819 2.511 -5.917 1.00 90.31 134 TRP A N 1
ATOM 1129 C CA . TRP A 1 134 ? 1.956 2.313 -7.353 1.00 90.31 134 TRP A CA 1
ATOM 1130 C C . TRP A 1 134 ? 3.093 3.154 -7.908 1.00 90.31 134 TRP A C 1
ATOM 1132 O O . TRP A 1 134 ? 3.573 4.089 -7.262 1.00 90.31 134 TRP A O 1
ATOM 1142 N N . PHE A 1 135 ? 3.476 2.861 -9.146 1.00 90.25 135 PHE A N 1
ATOM 1143 C CA . PHE A 1 135 ? 4.622 3.486 -9.787 1.00 90.25 135 PHE A CA 1
ATOM 1144 C C . PHE A 1 135 ? 4.234 4.083 -11.132 1.00 90.25 135 PHE A C 1
ATOM 1146 O O . PHE A 1 135 ? 3.619 3.418 -11.969 1.00 90.25 135 PHE A O 1
ATOM 1153 N N . THR A 1 136 ? 4.619 5.335 -11.329 1.00 88.94 136 THR A N 1
ATOM 1154 C CA . THR A 1 136 ? 4.438 6.091 -12.563 1.00 88.94 136 THR A CA 1
ATOM 1155 C C . THR A 1 136 ? 5.751 6.758 -12.929 1.00 88.94 136 THR A C 1
ATOM 1157 O O . THR A 1 136 ? 6.368 7.413 -12.096 1.00 88.94 136 THR A O 1
ATOM 1160 N N . PHE A 1 137 ? 6.180 6.604 -14.172 1.00 85.75 137 PHE A N 1
ATOM 1161 C CA . PHE A 1 137 ? 7.439 7.121 -14.677 1.00 85.75 137 PHE A CA 1
ATOM 1162 C C . PHE A 1 137 ? 7.187 8.040 -15.860 1.00 85.75 137 PHE A C 1
ATOM 1164 O O . PHE A 1 137 ? 6.467 7.688 -16.793 1.00 85.75 137 PHE A O 1
ATOM 1171 N N . GLN A 1 138 ? 7.810 9.207 -15.810 1.00 83.25 138 GLN A N 1
ATOM 1172 C CA . GLN A 1 138 ? 7.915 10.136 -16.916 1.00 83.25 138 GLN A CA 1
ATOM 1173 C C . GLN A 1 138 ? 9.359 10.144 -17.408 1.00 83.25 138 GLN A C 1
ATOM 1175 O O . GLN A 1 138 ? 10.310 10.214 -16.623 1.00 83.25 138 GLN A O 1
ATOM 1180 N N . TRP A 1 139 ? 9.510 10.078 -18.724 1.00 75.38 139 TRP A N 1
ATOM 1181 C CA . TRP A 1 139 ? 10.799 9.952 -19.384 1.00 75.38 139 TRP A CA 1
ATOM 1182 C C . TRP A 1 139 ? 11.044 11.182 -20.247 1.00 75.38 139 TRP A C 1
ATOM 1184 O O . TRP A 1 139 ? 10.423 11.349 -21.298 1.00 75.38 139 TRP A O 1
ATOM 1194 N N . ASP A 1 140 ? 11.964 12.035 -19.807 1.00 72.62 140 ASP A N 1
ATOM 1195 C CA . ASP A 1 140 ? 12.246 13.304 -20.462 1.00 72.62 140 ASP A CA 1
ATOM 1196 C C . ASP A 1 140 ? 13.601 13.279 -21.181 1.00 72.62 140 ASP A C 1
ATOM 1198 O O . ASP A 1 140 ? 14.627 12.817 -20.671 1.00 72.62 140 ASP A O 1
ATOM 1202 N N . ALA A 1 141 ? 13.600 13.860 -22.384 1.00 62.81 141 ALA A N 1
ATOM 1203 C CA . ALA A 1 141 ? 14.795 14.191 -23.154 1.00 62.81 141 ALA A CA 1
ATOM 1204 C C . ALA A 1 141 ? 15.751 13.014 -23.434 1.00 62.81 141 ALA A C 1
ATOM 1206 O O . ALA A 1 141 ? 16.955 13.200 -23.329 1.00 62.81 141 ALA A O 1
ATOM 1207 N N . LEU A 1 142 ? 15.230 11.855 -23.865 1.00 68.12 142 LEU A N 1
ATOM 1208 C CA . LEU A 1 142 ? 15.960 10.601 -24.161 1.00 68.12 142 LEU A CA 1
ATOM 1209 C C . LEU A 1 142 ? 16.953 10.664 -25.342 1.00 68.12 142 LEU A C 1
ATOM 1211 O O . LEU A 1 142 ? 17.031 9.757 -26.162 1.00 68.12 142 LEU A O 1
ATOM 1215 N N . LYS A 1 143 ? 17.686 11.760 -25.519 1.00 68.44 143 LYS A N 1
ATOM 1216 C CA . LYS A 1 143 ? 18.525 11.960 -26.707 1.00 68.44 143 LYS A CA 1
ATOM 1217 C C . LYS A 1 143 ? 19.730 11.019 -26.736 1.00 68.44 143 LYS A C 1
ATOM 1219 O O . LYS A 1 143 ? 20.109 10.580 -27.820 1.00 68.44 143 LYS A O 1
ATOM 1224 N N . GLU A 1 144 ? 20.272 10.697 -25.565 1.00 70.44 144 GLU A N 1
ATOM 1225 C CA . GLU A 1 144 ? 21.511 9.924 -25.397 1.00 70.44 144 GLU A CA 1
ATOM 1226 C C . GLU A 1 144 ? 21.282 8.442 -25.062 1.00 70.44 144 GLU A C 1
ATOM 1228 O O . GLU A 1 144 ? 22.237 7.665 -25.051 1.00 70.44 144 GLU A O 1
ATOM 1233 N N . ALA A 1 145 ? 20.034 8.050 -24.794 1.00 74.12 145 ALA A N 1
ATOM 1234 C CA . ALA A 1 145 ? 19.656 6.674 -24.501 1.00 74.12 145 ALA A CA 1
ATOM 1235 C C . ALA A 1 145 ? 18.687 6.153 -25.567 1.00 74.12 145 ALA A C 1
ATOM 1237 O O . ALA A 1 145 ? 17.678 6.792 -25.869 1.00 74.12 145 ALA A O 1
ATOM 1238 N N . GLU A 1 146 ? 18.997 4.983 -26.109 1.00 76.25 146 GLU A N 1
ATOM 1239 C CA . GLU A 1 146 ? 18.118 4.231 -27.004 1.00 76.25 146 GLU A CA 1
ATOM 1240 C C . GLU A 1 146 ? 16.994 3.571 -26.203 1.00 76.25 146 GLU A C 1
ATOM 1242 O O . GLU A 1 146 ? 15.826 3.621 -26.585 1.00 76.25 146 GLU A O 1
ATOM 1247 N N . SER A 1 147 ? 17.343 3.040 -25.029 1.00 77.56 147 SER A N 1
ATOM 1248 C CA . SER A 1 147 ? 16.383 2.415 -24.136 1.00 77.56 147 SER A CA 1
ATOM 1249 C C . SER A 1 147 ? 16.732 2.553 -22.667 1.00 77.56 147 SER A C 1
ATOM 1251 O O . SER A 1 147 ? 17.897 2.732 -22.294 1.00 77.56 147 SER A O 1
ATOM 1253 N N . ILE A 1 148 ? 15.715 2.383 -21.827 1.00 79.62 148 ILE A N 1
ATOM 1254 C CA . ILE A 1 148 ? 15.867 2.287 -20.378 1.00 79.62 148 ILE A CA 1
ATOM 1255 C C . ILE A 1 148 ? 15.147 1.045 -19.882 1.00 79.62 148 ILE A C 1
ATOM 1257 O O . ILE A 1 148 ? 14.013 0.779 -20.274 1.00 79.62 148 ILE A O 1
ATOM 1261 N N . THR A 1 149 ? 15.807 0.311 -18.996 1.00 81.81 149 THR A N 1
ATOM 1262 C CA . THR A 1 149 ? 15.235 -0.865 -18.349 1.00 81.81 149 THR A CA 1
ATOM 1263 C C . THR A 1 149 ? 15.232 -0.656 -16.846 1.00 81.81 149 THR A C 1
ATOM 1265 O O . THR A 1 149 ? 16.267 -0.334 -16.260 1.00 81.81 149 THR A O 1
ATOM 1268 N N . VAL A 1 150 ? 14.082 -0.868 -16.208 1.00 84.19 150 VAL A N 1
ATOM 1269 C CA . VAL A 1 150 ? 14.013 -1.001 -14.748 1.00 84.19 150 VAL A CA 1
ATOM 1270 C C . VAL A 1 150 ? 14.264 -2.462 -14.401 1.00 84.19 150 VAL A C 1
ATOM 1272 O O . VAL A 1 150 ? 13.460 -3.328 -14.736 1.00 84.19 150 VAL A O 1
ATOM 1275 N N . ASP A 1 151 ? 15.394 -2.739 -13.756 1.00 83.94 151 ASP A N 1
ATOM 1276 C CA . ASP A 1 151 ? 15.829 -4.094 -13.412 1.00 83.94 151 ASP A CA 1
ATOM 1277 C C . ASP A 1 151 ? 15.026 -4.644 -12.234 1.00 83.94 151 ASP A C 1
ATOM 1279 O O . ASP A 1 151 ? 14.508 -5.763 -12.272 1.00 83.94 151 ASP A O 1
ATOM 1283 N N . SER A 1 152 ? 14.913 -3.836 -11.178 1.00 87.56 152 SER A N 1
ATOM 1284 C CA . SER A 1 152 ? 14.097 -4.161 -10.014 1.00 87.56 152 SER A CA 1
ATOM 1285 C C . SER A 1 152 ? 13.710 -2.926 -9.208 1.00 87.56 152 SER A C 1
ATOM 1287 O O . SER A 1 152 ? 14.396 -1.900 -9.201 1.00 87.56 152 SER A O 1
ATOM 1289 N N . ILE A 1 153 ? 12.601 -3.058 -8.488 1.00 91.00 153 ILE A N 1
ATOM 1290 C CA . ILE A 1 153 ? 12.122 -2.095 -7.504 1.00 91.00 153 ILE A CA 1
ATOM 1291 C C . ILE A 1 153 ? 12.033 -2.820 -6.165 1.00 91.00 153 ILE A C 1
ATOM 1293 O O . ILE A 1 153 ? 11.244 -3.748 -6.017 1.00 91.00 153 ILE A O 1
ATOM 1297 N N . THR A 1 154 ? 12.816 -2.389 -5.183 1.00 93.00 154 THR A N 1
ATOM 1298 C CA . THR A 1 154 ? 12.804 -2.942 -3.826 1.00 93.00 154 THR A CA 1
ATOM 1299 C C . THR A 1 154 ? 12.218 -1.929 -2.859 1.00 93.00 154 THR A C 1
ATOM 1301 O O . THR A 1 154 ? 12.678 -0.792 -2.776 1.00 93.00 154 THR A O 1
ATOM 1304 N N . LEU A 1 155 ? 11.221 -2.364 -2.103 1.00 93.44 155 LEU A N 1
ATOM 1305 C CA . LEU A 1 155 ? 10.596 -1.640 -1.009 1.00 93.44 155 LEU A CA 1
ATOM 1306 C C . LEU A 1 155 ? 10.975 -2.330 0.295 1.00 93.44 155 LEU A C 1
ATOM 1308 O O . LEU A 1 155 ? 10.574 -3.467 0.516 1.00 93.44 155 LEU A O 1
ATOM 1312 N N . SER A 1 156 ? 11.725 -1.657 1.157 1.00 93.06 156 SER A N 1
ATOM 1313 C CA . SER A 1 156 ? 12.124 -2.186 2.463 1.00 93.06 156 SER A CA 1
ATOM 1314 C C . SER A 1 156 ? 11.362 -1.489 3.581 1.00 93.06 156 SER A C 1
ATOM 1316 O O . SER A 1 156 ? 11.199 -0.271 3.548 1.00 93.06 156 SER A O 1
ATOM 1318 N N . GLY A 1 157 ? 10.957 -2.240 4.604 1.00 89.62 157 GLY A N 1
ATOM 1319 C CA . GLY A 1 157 ? 10.253 -1.687 5.764 1.00 89.62 157 GLY A CA 1
ATOM 1320 C C . GLY A 1 157 ? 8.734 -1.630 5.605 1.00 89.62 157 GLY A C 1
ATOM 1321 O O . GLY A 1 157 ? 8.092 -0.859 6.308 1.00 89.62 157 GLY A O 1
ATOM 1322 N N . LEU A 1 158 ? 8.162 -2.429 4.699 1.00 91.19 158 LEU A N 1
ATOM 1323 C CA . LEU A 1 158 ? 6.711 -2.605 4.609 1.00 91.19 158 LEU A CA 1
ATOM 1324 C C . LEU A 1 158 ? 6.213 -3.435 5.791 1.00 91.19 158 LEU A C 1
ATOM 1326 O O . LEU A 1 158 ? 6.926 -4.317 6.265 1.00 91.19 158 LEU A O 1
ATOM 1330 N N . LEU A 1 159 ? 4.983 -3.199 6.235 1.00 89.38 159 LEU A N 1
ATOM 1331 C CA . LEU A 1 159 ? 4.380 -3.955 7.326 1.00 89.38 159 LEU A CA 1
ATOM 1332 C C . LEU A 1 159 ? 3.422 -5.022 6.825 1.00 89.38 159 LEU A C 1
ATOM 1334 O O . LEU A 1 159 ? 2.511 -4.744 6.044 1.00 89.38 159 LEU A O 1
ATOM 1338 N N . THR A 1 160 ? 3.595 -6.233 7.357 1.00 88.62 160 THR A N 1
ATOM 1339 C CA . THR A 1 160 ? 2.672 -7.362 7.155 1.00 88.62 160 THR A CA 1
ATOM 1340 C C . THR A 1 160 ? 1.719 -7.558 8.325 1.00 88.62 160 THR A C 1
ATOM 1342 O O . THR A 1 160 ? 0.970 -8.528 8.333 1.00 88.62 160 THR A O 1
ATOM 1345 N N . GLN A 1 161 ? 1.752 -6.666 9.316 1.00 87.38 161 GLN A N 1
ATOM 1346 C CA . GLN A 1 161 ? 0.820 -6.705 10.430 1.00 87.38 161 GLN A CA 1
ATOM 1347 C C . GLN A 1 161 ? 0.371 -5.316 10.874 1.00 87.38 161 GLN A C 1
ATOM 1349 O O . GLN A 1 161 ? 1.105 -4.338 10.722 1.00 87.38 161 GLN A O 1
ATOM 1354 N N . THR A 1 162 ? -0.823 -5.241 11.456 1.00 85.75 162 THR A N 1
ATOM 1355 C CA . THR A 1 162 ? -1.384 -4.006 12.015 1.00 85.75 162 THR A CA 1
ATOM 1356 C C . THR A 1 162 ? -2.421 -4.294 13.084 1.00 85.75 162 THR A C 1
ATOM 1358 O O . THR A 1 162 ? -3.046 -5.353 13.062 1.00 85.75 162 THR A O 1
ATOM 1361 N N . LYS A 1 163 ? -2.646 -3.334 13.983 1.00 84.88 163 LYS A N 1
ATOM 1362 C CA . LYS A 1 163 ? -3.828 -3.331 14.851 1.00 84.88 163 LYS A CA 1
ATOM 1363 C C . LYS A 1 163 ? -5.027 -2.913 14.025 1.00 84.88 163 LYS A C 1
ATOM 1365 O O . LYS A 1 163 ? -4.922 -1.919 13.331 1.00 84.88 163 LYS A O 1
ATOM 1370 N N . LEU A 1 164 ? -6.150 -3.619 14.085 1.00 83.88 164 LEU A N 1
ATOM 1371 C CA . LEU A 1 164 ? -7.327 -3.358 13.254 1.00 83.88 164 LEU A CA 1
ATOM 1372 C C . LEU A 1 164 ? -7.974 -2.004 13.536 1.00 83.88 164 LEU A C 1
ATOM 1374 O O . LEU A 1 164 ? -8.410 -1.348 12.598 1.00 83.88 164 LEU A O 1
ATOM 1378 N N . PHE A 1 165 ? -7.989 -1.543 14.780 1.00 80.75 165 PHE A N 1
ATOM 1379 C CA . PHE A 1 165 ? -8.712 -0.333 15.155 1.00 80.75 165 PHE A CA 1
ATOM 1380 C C . PHE A 1 165 ? -7.762 0.761 15.621 1.00 80.75 165 PHE A C 1
ATOM 1382 O O . PHE A 1 165 ? -6.930 0.542 16.500 1.00 80.75 165 PHE A O 1
ATOM 1389 N N . ASN A 1 166 ? -7.916 1.941 15.026 1.00 74.69 166 ASN A N 1
ATOM 1390 C CA . ASN A 1 166 ? -7.206 3.140 15.439 1.00 74.69 166 ASN A CA 1
ATOM 1391 C C . ASN A 1 166 ? -7.920 3.801 16.614 1.00 74.69 166 ASN A C 1
ATOM 1393 O O . ASN A 1 166 ? -9.139 3.938 16.603 1.00 74.69 166 ASN A O 1
ATOM 1397 N N . ILE A 1 167 ? -7.154 4.261 17.594 1.00 69.44 167 ILE A N 1
ATOM 1398 C CA . ILE A 1 167 ? -7.597 5.212 18.604 1.00 69.44 167 ILE A CA 1
ATOM 1399 C C . ILE A 1 167 ? -7.079 6.605 18.244 1.00 69.44 167 ILE A C 1
ATOM 1401 O O . ILE A 1 167 ? -5.925 6.784 17.849 1.00 69.44 167 ILE A O 1
ATOM 1405 N N . GLU A 1 168 ? -7.961 7.594 18.343 1.00 62.06 168 GLU A N 1
ATOM 1406 C CA . GLU A 1 168 ? -7.675 8.986 17.970 1.00 62.06 168 GLU A CA 1
ATOM 1407 C C . GLU A 1 168 ? -6.692 9.656 18.946 1.00 62.06 168 GLU A C 1
ATOM 1409 O O . GLU A 1 168 ? -5.906 10.519 18.559 1.00 62.06 168 GLU A O 1
ATOM 1414 N N . GLU A 1 169 ? -6.704 9.208 20.202 1.00 61.75 169 GLU A N 1
ATOM 1415 C CA . GLU A 1 169 ? -6.009 9.825 21.336 1.00 61.75 169 GLU A CA 1
ATOM 1416 C C . GLU A 1 169 ? -4.488 9.583 21.337 1.00 61.75 169 GLU A C 1
ATOM 1418 O O . GLU A 1 169 ? -3.750 10.399 21.885 1.00 61.75 169 GLU A O 1
ATOM 1423 N N . ASP A 1 170 ? -3.998 8.501 20.714 1.00 64.12 170 ASP A N 1
ATOM 1424 C CA . ASP A 1 170 ? -2.562 8.191 20.655 1.00 64.12 170 ASP A CA 1
ATOM 1425 C C . ASP A 1 170 ? -2.186 7.382 19.400 1.00 64.12 170 ASP A C 1
ATOM 1427 O O . ASP A 1 170 ? -2.389 6.168 19.317 1.00 64.12 170 ASP A O 1
ATOM 1431 N N . ARG A 1 171 ? -1.577 8.057 18.416 1.00 63.16 171 ARG A N 1
ATOM 1432 C CA . ARG A 1 171 ? -1.143 7.436 17.152 1.00 63.16 171 ARG A CA 1
ATOM 1433 C C . ARG A 1 171 ? -0.079 6.355 17.346 1.00 63.16 171 ARG A C 1
ATOM 1435 O O . ARG A 1 171 ? -0.042 5.419 16.553 1.00 63.16 171 ARG A O 1
ATOM 1442 N N . ILE A 1 172 ? 0.759 6.449 18.382 1.00 65.50 172 ILE A N 1
ATOM 1443 C CA . ILE A 1 172 ? 1.792 5.439 18.656 1.00 65.50 172 ILE A CA 1
ATOM 1444 C C . ILE A 1 172 ? 1.126 4.135 19.102 1.00 65.50 172 ILE A C 1
ATOM 1446 O O . ILE A 1 172 ? 1.571 3.053 18.728 1.00 65.50 172 ILE A O 1
ATOM 1450 N N . GLN A 1 173 ? 0.007 4.216 19.826 1.00 70.06 173 GLN A N 1
ATOM 1451 C CA . GLN A 1 173 ? -0.742 3.032 20.250 1.00 70.06 173 GLN A CA 1
ATOM 1452 C C . GLN A 1 173 ? -1.429 2.296 19.094 1.00 70.06 173 GLN A C 1
ATOM 1454 O O . GLN A 1 173 ? -1.766 1.123 19.262 1.00 70.06 173 GLN A O 1
ATOM 1459 N N . ASN A 1 174 ? -1.588 2.928 17.928 1.00 74.62 174 ASN A N 1
ATOM 1460 C CA . ASN A 1 174 ? -2.154 2.303 16.723 1.00 74.62 174 ASN A CA 1
ATOM 1461 C C . ASN A 1 174 ? -1.165 1.373 16.009 1.00 74.62 174 ASN A C 1
ATOM 1463 O O . ASN A 1 174 ? -1.544 0.605 15.120 1.00 74.62 174 ASN A O 1
ATOM 1467 N N . ASN A 1 175 ? 0.099 1.418 16.418 1.00 78.00 175 ASN A N 1
ATOM 1468 C CA . ASN A 1 175 ? 1.143 0.548 15.921 1.00 78.00 175 ASN A CA 1
ATOM 1469 C C . ASN A 1 175 ? 1.231 -0.743 16.759 1.00 78.00 175 ASN A C 1
ATOM 1471 O O . ASN A 1 175 ? 1.065 -0.704 17.984 1.00 78.00 175 ASN A O 1
ATOM 1475 N N . PRO A 1 176 ? 1.502 -1.898 16.125 1.00 77.06 176 PRO A N 1
ATOM 1476 C CA . PRO A 1 176 ? 1.940 -3.105 16.824 1.00 77.06 176 PRO A CA 1
ATOM 1477 C C . PRO A 1 176 ? 3.212 -2.841 17.638 1.00 77.06 176 PRO A C 1
ATOM 1479 O O . PRO A 1 176 ? 4.094 -2.116 17.176 1.00 77.06 176 PRO A O 1
ATOM 1482 N N . GLU A 1 177 ? 3.339 -3.463 18.811 1.00 77.56 177 GLU A N 1
ATOM 1483 C CA . GLU A 1 177 ? 4.518 -3.290 19.679 1.00 77.56 177 GLU A CA 1
ATOM 1484 C C . GLU A 1 177 ? 5.803 -3.831 19.033 1.00 77.56 177 GLU A C 1
ATOM 1486 O O . GLU A 1 177 ? 6.880 -3.266 19.204 1.00 77.56 177 GLU A O 1
ATOM 1491 N N . GLN A 1 178 ? 5.687 -4.913 18.257 1.00 80.50 178 GLN A N 1
ATOM 1492 C CA . GLN A 1 178 ? 6.805 -5.568 17.575 1.00 80.50 178 GLN A CA 1
ATOM 1493 C C . GLN A 1 178 ? 6.541 -5.649 16.069 1.00 80.50 178 GLN A C 1
ATOM 1495 O O . GLN A 1 178 ? 6.192 -6.721 15.580 1.00 80.50 178 GLN A O 1
ATOM 1500 N N . PRO A 1 179 ? 6.654 -4.540 15.311 1.00 80.75 179 PRO A N 1
ATOM 1501 C CA . PRO A 1 179 ? 6.300 -4.511 13.895 1.00 80.75 179 PRO A CA 1
ATOM 1502 C C . PRO A 1 179 ? 7.105 -5.519 13.074 1.00 80.75 179 PRO A C 1
ATOM 1504 O O . PRO A 1 179 ? 8.333 -5.452 13.002 1.00 80.75 179 PRO A O 1
ATOM 1507 N N . HIS A 1 180 ? 6.402 -6.399 12.366 1.00 84.12 180 HIS A N 1
ATOM 1508 C CA . HIS A 1 180 ? 7.023 -7.257 11.370 1.00 84.12 180 HIS A CA 1
ATOM 1509 C C . HIS A 1 180 ? 7.246 -6.481 10.064 1.00 84.12 180 HIS A C 1
ATOM 1511 O O . HIS A 1 180 ? 6.342 -6.332 9.234 1.00 84.12 180 HIS A O 1
ATOM 1517 N N . LYS A 1 181 ? 8.465 -5.945 9.924 1.00 87.44 181 LYS A N 1
ATOM 1518 C CA . LYS A 1 181 ? 8.944 -5.232 8.734 1.00 87.44 181 LYS A CA 1
ATOM 1519 C C . LYS A 1 181 ? 9.518 -6.224 7.722 1.00 87.44 181 LYS A C 1
ATOM 1521 O O . LYS A 1 181 ? 10.435 -6.975 8.041 1.00 87.44 181 LYS A O 1
ATOM 1526 N N . VAL A 1 182 ? 9.025 -6.178 6.489 1.00 90.75 182 VAL A N 1
ATOM 1527 C CA . VAL A 1 182 ? 9.491 -7.010 5.373 1.00 90.75 182 VAL A CA 1
ATOM 1528 C C . VAL A 1 182 ? 10.001 -6.159 4.218 1.00 90.75 182 VAL A C 1
ATOM 1530 O O . VAL A 1 182 ? 9.733 -4.954 4.129 1.00 90.75 182 VAL A O 1
ATOM 1533 N N . SER A 1 183 ? 10.724 -6.811 3.311 1.00 92.06 183 SER A N 1
ATOM 1534 C CA . SER A 1 183 ? 11.069 -6.244 2.014 1.00 92.06 183 SER A CA 1
ATOM 1535 C C . SER A 1 183 ? 10.258 -6.914 0.916 1.00 92.06 183 SER A C 1
ATOM 1537 O O . SER A 1 183 ? 10.111 -8.134 0.899 1.00 92.06 183 SER A O 1
ATOM 1539 N N . TYR A 1 184 ? 9.760 -6.111 -0.016 1.00 91.38 184 TYR A N 1
ATOM 1540 C CA . TYR A 1 184 ? 9.099 -6.579 -1.222 1.00 91.38 184 TYR A CA 1
ATOM 1541 C C . TYR A 1 184 ? 9.889 -6.122 -2.437 1.00 91.38 184 TYR A C 1
ATOM 1543 O O . TYR A 1 184 ? 10.188 -4.935 -2.575 1.00 91.38 184 TYR A O 1
ATOM 1551 N N . THR A 1 185 ? 10.214 -7.058 -3.322 1.00 89.38 185 THR A N 1
ATOM 1552 C CA . THR A 1 185 ? 10.949 -6.753 -4.544 1.00 89.38 185 THR A CA 1
ATOM 1553 C C . THR A 1 185 ? 10.117 -7.118 -5.759 1.00 89.38 185 THR A C 1
ATOM 1555 O O . THR A 1 185 ? 9.713 -8.263 -5.946 1.00 89.38 185 THR A O 1
ATOM 1558 N N . ILE A 1 186 ? 9.908 -6.121 -6.607 1.00 87.56 186 ILE A N 1
ATOM 1559 C CA . ILE A 1 186 ? 9.396 -6.278 -7.956 1.00 87.56 186 ILE A CA 1
ATOM 1560 C C . ILE A 1 186 ? 10.614 -6.511 -8.845 1.00 87.56 186 ILE A C 1
ATOM 1562 O O . ILE A 1 186 ? 11.380 -5.585 -9.114 1.00 87.56 186 ILE A O 1
ATOM 1566 N N . CYS A 1 187 ? 10.806 -7.753 -9.270 1.00 78.88 187 CYS A N 1
ATOM 1567 C CA . CYS A 1 187 ? 11.806 -8.113 -10.265 1.00 78.88 187 CYS A CA 1
ATOM 1568 C C . CYS A 1 187 ? 11.125 -8.426 -11.590 1.00 78.88 187 CYS A C 1
ATOM 1570 O O . CYS A 1 187 ? 10.036 -9.003 -11.627 1.00 78.88 187 CYS A O 1
ATOM 1572 N N . ASN A 1 188 ? 11.842 -8.148 -12.670 1.00 66.94 188 ASN A N 1
ATOM 1573 C CA . ASN A 1 188 ? 11.604 -8.809 -13.942 1.00 66.94 188 ASN A CA 1
ATOM 1574 C C . ASN A 1 188 ? 11.914 -10.304 -13.760 1.00 66.94 188 ASN A C 1
ATOM 1576 O O . ASN A 1 188 ? 13.076 -10.685 -13.635 1.00 66.94 188 ASN A O 1
ATOM 1580 N N . THR A 1 189 ? 10.881 -11.140 -13.656 1.00 63.06 189 THR A N 1
ATOM 1581 C CA . THR A 1 189 ? 11.024 -12.589 -13.450 1.00 63.06 189 THR A CA 1
ATOM 1582 C C . THR A 1 189 ? 10.528 -13.350 -14.667 1.00 63.06 189 THR A C 1
ATOM 1584 O O . THR A 1 189 ? 9.454 -13.058 -15.180 1.00 63.06 189 THR A O 1
ATOM 1587 N N . SER A 1 190 ? 11.283 -14.355 -15.108 1.00 57.72 190 SER A N 1
ATOM 1588 C CA . SER A 1 190 ? 10.853 -15.303 -16.142 1.00 57.72 190 SER A CA 1
ATOM 1589 C C . SER A 1 190 ? 9.893 -16.377 -15.613 1.00 57.72 190 SER A C 1
ATOM 1591 O O . SER A 1 190 ? 9.474 -17.246 -16.374 1.00 57.72 190 SER A O 1
ATOM 1593 N N . ASP A 1 191 ? 9.528 -16.339 -14.325 1.00 65.19 191 ASP A N 1
ATOM 1594 C CA . ASP A 1 191 ? 8.566 -17.277 -13.749 1.00 65.19 191 ASP A CA 1
ATOM 1595 C C . ASP A 1 191 ? 7.165 -17.042 -14.330 1.00 65.19 191 ASP A C 1
ATOM 1597 O O . ASP A 1 191 ? 6.478 -16.078 -13.991 1.00 65.19 191 ASP A O 1
ATOM 1601 N N . LEU A 1 192 ? 6.740 -17.964 -15.197 1.00 58.41 192 LEU A N 1
ATOM 1602 C CA . LEU A 1 192 ? 5.429 -17.969 -15.849 1.00 58.41 192 LEU A CA 1
ATOM 1603 C C . LEU A 1 192 ? 4.261 -18.085 -14.857 1.00 58.41 192 LEU A C 1
ATOM 1605 O O . LEU A 1 192 ? 3.126 -17.797 -15.219 1.00 58.41 192 LEU A O 1
ATOM 1609 N N . LYS A 1 193 ? 4.509 -18.499 -13.606 1.00 61.78 193 LYS A N 1
ATOM 1610 C CA . LYS A 1 193 ? 3.470 -18.595 -12.570 1.00 61.78 193 LYS A CA 1
ATOM 1611 C C . LYS A 1 193 ? 3.175 -17.257 -11.898 1.00 61.78 193 LYS A C 1
ATOM 1613 O O . LYS A 1 193 ? 2.207 -17.165 -11.141 1.00 61.78 193 LYS A O 1
ATOM 1618 N N . ILE A 1 194 ? 3.987 -16.228 -12.146 1.00 64.94 194 ILE A N 1
ATOM 1619 C CA . ILE A 1 194 ? 3.852 -14.897 -11.554 1.00 64.94 194 ILE A CA 1
ATOM 1620 C C . ILE A 1 194 ? 3.403 -13.922 -12.646 1.00 64.94 194 ILE A C 1
ATOM 1622 O O . ILE A 1 194 ? 3.960 -13.893 -13.735 1.00 64.94 194 ILE A O 1
ATOM 1626 N N . ALA A 1 195 ? 2.397 -13.091 -12.352 1.00 67.81 195 ALA A N 1
ATOM 1627 C CA . ALA A 1 195 ? 1.958 -12.027 -13.254 1.00 67.81 195 ALA A CA 1
ATOM 1628 C C . ALA A 1 195 ? 3.116 -11.049 -13.434 1.00 67.81 195 ALA A C 1
ATOM 1630 O O . ALA A 1 195 ? 3.517 -10.370 -12.482 1.00 67.81 195 ALA A O 1
ATOM 1631 N N . GLN A 1 196 ? 3.640 -11.001 -14.651 1.00 77.00 196 GLN A N 1
ATOM 1632 C CA . GLN A 1 196 ? 4.830 -10.239 -14.971 1.00 77.00 196 GLN A CA 1
ATOM 1633 C C . GLN A 1 196 ? 4.486 -8.741 -15.028 1.00 77.00 196 GLN A C 1
ATOM 1635 O O . GLN A 1 196 ? 3.540 -8.357 -15.723 1.00 77.00 196 GLN A O 1
ATOM 1640 N N . PRO A 1 197 ? 5.197 -7.887 -14.273 1.00 81.75 197 PRO A N 1
ATOM 1641 C CA . PRO A 1 197 ? 4.988 -6.447 -14.312 1.00 81.75 197 PRO A CA 1
ATOM 1642 C C . PRO A 1 197 ? 5.629 -5.828 -15.566 1.00 81.75 197 PRO A C 1
ATOM 1644 O O . PRO A 1 197 ? 6.692 -6.262 -16.004 1.00 81.75 197 PRO A O 1
ATOM 1647 N N . PHE A 1 198 ? 5.013 -4.787 -16.126 1.00 80.62 198 PHE A N 1
ATOM 1648 C CA . PHE A 1 198 ? 5.519 -4.053 -17.295 1.00 80.62 198 PHE A CA 1
ATOM 1649 C C . PHE A 1 198 ? 5.061 -2.588 -17.285 1.00 80.62 198 PHE A C 1
ATOM 1651 O O . PHE A 1 198 ? 4.123 -2.233 -16.573 1.00 80.62 198 PHE A O 1
ATOM 1658 N N . PHE A 1 199 ? 5.686 -1.718 -18.083 1.00 82.25 199 PHE A N 1
ATOM 1659 C CA . PHE A 1 199 ? 5.207 -0.341 -18.244 1.00 82.25 199 PHE A CA 1
ATOM 1660 C C . PHE A 1 199 ? 4.061 -0.267 -19.245 1.00 82.25 199 PHE A C 1
ATOM 1662 O O . PHE A 1 199 ? 4.243 -0.538 -20.421 1.00 82.25 199 PHE A O 1
ATOM 1669 N N . GLY A 1 200 ? 2.876 0.108 -18.778 1.00 80.88 200 GLY A N 1
ATOM 1670 C CA . GLY A 1 200 ? 1.640 0.146 -19.541 1.00 80.88 200 GLY A CA 1
ATOM 1671 C C . GLY A 1 200 ? 0.995 1.532 -19.618 1.00 80.88 200 GLY A C 1
ATOM 1672 O O . GLY A 1 200 ? 1.371 2.485 -18.926 1.00 80.88 200 GLY A O 1
ATOM 1673 N N . CYS A 1 201 ? -0.029 1.604 -20.467 1.00 82.00 201 CYS A N 1
ATOM 1674 C CA . CYS A 1 201 ? -1.009 2.679 -20.532 1.00 82.00 201 CYS A CA 1
ATOM 1675 C C . CYS A 1 201 ? -2.362 2.061 -20.171 1.00 82.00 201 CYS A C 1
ATOM 1677 O O . CYS A 1 201 ? -2.822 1.168 -20.877 1.00 82.00 201 CYS A O 1
ATOM 1679 N N . LEU A 1 202 ? -2.993 2.511 -19.085 1.00 82.06 202 LEU A N 1
ATOM 1680 C CA . LEU A 1 202 ? -4.240 1.906 -18.586 1.00 82.06 202 LEU A CA 1
ATOM 1681 C C . LEU A 1 202 ? -5.426 2.058 -19.545 1.00 82.06 202 LEU A C 1
ATOM 1683 O O . LEU A 1 202 ? -6.374 1.289 -19.474 1.00 82.06 202 LEU A O 1
ATOM 1687 N N . GLY A 1 203 ? -5.373 3.034 -20.456 1.00 78.12 203 GLY A N 1
ATOM 1688 C CA . GLY A 1 203 ? -6.393 3.209 -21.490 1.00 78.12 203 GLY A CA 1
ATOM 1689 C C . GLY A 1 203 ? -6.267 2.239 -22.669 1.00 78.12 203 GLY A C 1
ATOM 1690 O O . GLY A 1 203 ? -7.117 2.260 -23.554 1.00 78.12 203 GLY A O 1
ATOM 1691 N N . LYS A 1 204 ? -5.208 1.421 -22.732 1.00 75.88 204 LYS A N 1
ATOM 1692 C CA . LYS A 1 204 ? -4.970 0.472 -23.827 1.00 75.88 204 LYS A CA 1
ATOM 1693 C C . LYS A 1 204 ? -5.144 -0.951 -23.324 1.00 75.88 204 LYS A C 1
ATOM 1695 O O . LYS A 1 204 ? -4.606 -1.296 -22.283 1.00 75.88 204 LYS A O 1
ATOM 1700 N N . GLY A 1 205 ? -5.846 -1.777 -24.101 1.00 68.50 205 GLY A N 1
ATOM 1701 C CA . GLY A 1 205 ? -6.120 -3.174 -23.748 1.00 68.50 205 GLY A CA 1
ATOM 1702 C C . GLY A 1 205 ? -4.885 -4.079 -23.731 1.00 68.50 205 GLY A C 1
ATOM 1703 O O . GLY A 1 205 ? -4.902 -5.107 -23.073 1.00 68.50 205 GLY A O 1
ATOM 1704 N N . MET A 1 206 ? -3.805 -3.695 -24.419 1.00 68.25 206 MET A N 1
ATOM 1705 C CA . MET A 1 206 ? -2.561 -4.466 -24.480 1.00 68.25 206 MET A CA 1
ATOM 1706 C C . MET A 1 206 ? -1.346 -3.540 -24.584 1.00 68.25 206 MET A C 1
ATOM 1708 O O . MET A 1 206 ? -1.421 -2.441 -25.146 1.00 68.25 206 MET A O 1
ATOM 1712 N N . TYR A 1 207 ? -0.212 -4.000 -24.063 1.00 68.12 207 TYR A N 1
ATOM 1713 C CA . TYR A 1 207 ? 1.093 -3.412 -24.324 1.00 68.12 207 TYR A CA 1
ATOM 1714 C C . TYR A 1 207 ? 1.581 -3.838 -25.718 1.00 68.12 207 TYR A C 1
ATOM 1716 O O . TYR A 1 207 ? 1.646 -5.032 -25.997 1.00 68.12 207 TYR A O 1
ATOM 1724 N N . PRO A 1 208 ? 1.935 -2.901 -26.613 1.00 55.66 208 PRO A N 1
ATOM 1725 C CA . PRO A 1 208 ? 2.216 -3.222 -28.014 1.00 55.66 208 PRO A CA 1
ATOM 1726 C C . PRO A 1 208 ? 3.542 -3.963 -28.262 1.00 55.66 208 PRO A C 1
ATOM 1728 O O . PRO A 1 208 ? 3.774 -4.375 -29.395 1.00 55.66 208 PRO A O 1
ATOM 1731 N N . TYR A 1 209 ? 4.405 -4.147 -27.252 1.00 53.44 209 TYR A N 1
ATOM 1732 C CA . TYR A 1 209 ? 5.723 -4.779 -27.409 1.00 53.44 209 TYR A CA 1
ATOM 1733 C C . TYR A 1 209 ? 5.952 -5.900 -26.392 1.00 53.44 209 TYR A C 1
ATOM 1735 O O . TYR A 1 209 ? 6.510 -5.687 -25.320 1.00 53.44 209 TYR A O 1
ATOM 1743 N N . HIS A 1 210 ? 5.585 -7.128 -26.748 1.00 52.00 210 HIS A N 1
ATOM 1744 C CA . HIS A 1 210 ? 6.121 -8.321 -26.094 1.00 52.00 210 HIS A CA 1
ATOM 1745 C C . HIS A 1 210 ? 7.462 -8.663 -26.758 1.00 52.00 210 HIS A C 1
ATOM 1747 O O . HIS A 1 210 ? 7.518 -9.452 -27.699 1.00 52.00 210 HIS A O 1
ATOM 1753 N N . LEU A 1 211 ? 8.552 -8.010 -26.347 1.00 41.31 211 LEU A N 1
ATOM 1754 C CA . LEU A 1 211 ? 9.880 -8.339 -26.874 1.00 41.31 211 LEU A CA 1
ATOM 1755 C C . LEU A 1 211 ? 10.421 -9.612 -26.199 1.00 41.31 211 LEU A C 1
ATOM 1757 O O . LEU A 1 211 ? 11.138 -9.545 -25.204 1.00 41.31 211 LEU A O 1
ATOM 1761 N N . GLY A 1 212 ? 10.100 -10.767 -26.788 1.00 50.06 212 GLY A N 1
ATOM 1762 C CA . GLY A 1 212 ? 10.804 -12.040 -26.587 1.00 50.06 212 GLY A CA 1
ATOM 1763 C C . GLY A 1 212 ? 10.653 -12.711 -25.213 1.00 50.06 212 GLY A C 1
ATOM 1764 O O . GLY A 1 212 ? 9.716 -12.452 -24.463 1.00 50.06 212 GLY A O 1
ATOM 1765 N N . ASP A 1 213 ? 11.605 -13.596 -24.897 1.00 47.75 213 ASP A N 1
ATOM 1766 C CA . ASP A 1 213 ? 11.575 -14.553 -23.773 1.00 47.75 213 ASP A CA 1
ATOM 1767 C C . ASP A 1 213 ? 11.829 -13.940 -22.380 1.00 47.75 213 ASP A C 1
ATOM 1769 O O . ASP A 1 213 ? 12.201 -14.635 -21.431 1.00 47.75 213 ASP A O 1
ATOM 1773 N N . SER A 1 214 ? 11.721 -12.621 -22.213 1.00 45.94 214 SER A N 1
ATOM 1774 C CA . SER A 1 214 ? 12.008 -11.971 -20.930 1.00 45.94 214 SER A CA 1
ATOM 1775 C C . SER A 1 214 ? 11.085 -10.781 -20.691 1.00 45.94 214 SER A C 1
ATOM 1777 O O . SER A 1 214 ? 11.217 -9.780 -21.393 1.00 45.94 214 SER A O 1
ATOM 1779 N N . PRO A 1 215 ? 10.213 -10.810 -19.668 1.00 49.00 215 PRO A N 1
ATOM 1780 C CA . PRO A 1 215 ? 9.459 -9.627 -19.269 1.00 49.00 215 PRO A CA 1
ATOM 1781 C C . PRO A 1 215 ? 10.407 -8.624 -18.626 1.00 49.00 215 PRO A C 1
ATOM 1783 O O . PRO A 1 215 ? 10.662 -8.648 -17.424 1.00 49.00 215 PRO A O 1
ATOM 1786 N N . ARG A 1 216 ? 10.989 -7.752 -19.437 1.00 56.41 216 ARG A N 1
ATOM 1787 C CA . ARG A 1 216 ? 11.724 -6.601 -18.933 1.00 56.41 216 ARG A CA 1
ATOM 1788 C C . ARG A 1 216 ? 10.782 -5.410 -18.933 1.00 56.41 216 ARG A C 1
ATOM 1790 O O . ARG A 1 216 ? 10.110 -5.159 -19.931 1.00 56.41 216 ARG A O 1
ATOM 1797 N N . MET A 1 217 ? 10.757 -4.659 -17.832 1.00 70.62 217 MET A N 1
ATOM 1798 C CA . MET A 1 217 ? 10.208 -3.302 -17.791 1.00 70.62 217 MET A CA 1
ATOM 1799 C C . MET A 1 217 ? 11.054 -2.402 -18.700 1.00 70.62 217 MET A C 1
ATOM 1801 O O . MET A 1 217 ? 11.976 -1.724 -18.245 1.00 70.62 217 MET A O 1
ATOM 1805 N N . TYR A 1 218 ? 10.777 -2.481 -19.996 1.00 68.25 218 TYR A N 1
ATOM 1806 C CA . TYR A 1 218 ? 11.546 -1.864 -21.061 1.00 68.25 218 TYR A CA 1
ATOM 1807 C C . TYR A 1 218 ? 10.850 -0.607 -21.563 1.00 68.25 218 TYR A C 1
ATOM 1809 O O . TYR A 1 218 ? 9.630 -0.559 -21.734 1.00 68.25 218 TYR A O 1
ATOM 1817 N N . PHE A 1 219 ? 11.654 0.414 -21.816 1.00 69.31 219 PHE A N 1
ATOM 1818 C CA . PHE A 1 219 ? 11.221 1.642 -22.437 1.00 69.31 219 PHE A CA 1
ATOM 1819 C C . PHE A 1 219 ? 12.074 1.911 -23.681 1.00 69.31 219 PHE A C 1
ATOM 1821 O O . PHE A 1 219 ? 13.264 2.196 -23.551 1.00 69.31 219 PHE A O 1
ATOM 1828 N N . ASP A 1 220 ? 11.458 1.862 -24.866 1.00 69.19 220 ASP A N 1
ATOM 1829 C CA . ASP A 1 220 ? 12.032 2.362 -26.126 1.00 69.19 220 ASP A CA 1
ATOM 1830 C C . ASP A 1 220 ? 11.703 3.847 -26.293 1.00 69.19 220 ASP A C 1
ATOM 1832 O O . ASP A 1 220 ? 10.577 4.271 -26.038 1.00 69.19 220 ASP A O 1
ATOM 1836 N N . ARG A 1 221 ? 12.646 4.643 -26.780 1.00 68.12 221 ARG A N 1
ATOM 1837 C CA . ARG A 1 221 ? 12.416 6.028 -27.189 1.00 68.12 221 ARG A CA 1
ATOM 1838 C C . ARG A 1 221 ? 11.372 6.188 -28.310 1.00 68.12 221 ARG A C 1
ATOM 1840 O O . ARG A 1 221 ? 10.710 7.227 -28.357 1.00 68.12 221 ARG A O 1
ATOM 1847 N N . LEU A 1 222 ? 11.226 5.222 -29.218 1.00 65.81 222 LEU A N 1
ATOM 1848 C CA . LEU A 1 222 ? 10.426 5.351 -30.445 1.00 65.81 222 LEU A CA 1
ATOM 1849 C C . LEU A 1 222 ? 8.906 5.246 -30.235 1.00 65.81 222 LEU A C 1
ATOM 1851 O O . LEU A 1 222 ? 8.149 5.774 -31.049 1.00 65.81 222 LEU A O 1
ATOM 1855 N N . TYR A 1 223 ? 8.434 4.626 -29.148 1.00 63.00 223 TYR A N 1
ATOM 1856 C CA . TYR A 1 223 ? 7.046 4.139 -29.079 1.00 63.00 223 TYR A CA 1
ATOM 1857 C C . TYR A 1 223 ? 6.180 4.663 -27.921 1.00 63.00 223 TYR A C 1
ATOM 1859 O O . TYR A 1 223 ? 5.100 4.132 -27.659 1.00 63.00 223 TYR A O 1
ATOM 1867 N N . ASN A 1 224 ? 6.638 5.683 -27.192 1.00 61.16 224 ASN A N 1
ATOM 1868 C CA . ASN A 1 224 ? 6.504 5.560 -25.742 1.00 61.16 224 ASN A CA 1
ATOM 1869 C C . ASN A 1 224 ? 6.109 6.825 -24.966 1.00 61.16 224 ASN A C 1
ATOM 1871 O O . ASN A 1 224 ? 6.316 6.915 -23.762 1.00 61.16 224 ASN A O 1
ATOM 1875 N N . ARG A 1 225 ? 5.490 7.809 -25.631 1.00 62.91 225 ARG A N 1
ATOM 1876 C CA . ARG A 1 225 ? 4.976 8.999 -24.921 1.00 62.91 225 ARG A CA 1
ATOM 1877 C C . ARG A 1 225 ? 3.840 8.682 -23.939 1.00 62.91 225 ARG A C 1
ATOM 1879 O O . ARG A 1 225 ? 3.685 9.415 -22.970 1.00 62.91 225 ARG A O 1
ATOM 1886 N N . ASP A 1 226 ? 3.095 7.596 -24.158 1.00 72.12 226 ASP A N 1
ATOM 1887 C CA . ASP A 1 226 ? 1.884 7.285 -23.382 1.00 72.12 226 ASP A CA 1
ATOM 1888 C C . ASP A 1 226 ? 2.062 6.165 -22.337 1.00 72.12 226 ASP A C 1
ATOM 1890 O O . ASP A 1 226 ? 1.130 5.909 -21.570 1.00 72.12 226 ASP A O 1
ATOM 1894 N N . TYR A 1 227 ? 3.205 5.461 -22.305 1.00 78.00 227 TYR A N 1
ATOM 1895 C CA . TYR A 1 227 ? 3.428 4.357 -21.361 1.00 78.00 227 TYR A CA 1
ATOM 1896 C C . TYR A 1 227 ? 4.415 4.768 -20.274 1.00 78.00 227 TYR A C 1
ATOM 1898 O O . TYR A 1 227 ? 5.557 5.144 -20.524 1.00 78.00 227 TYR A O 1
ATOM 1906 N N . GLY A 1 228 ? 3.955 4.665 -19.036 1.00 81.88 228 GLY A N 1
ATOM 1907 C CA . GLY A 1 228 ? 4.737 5.051 -17.866 1.00 81.88 228 GLY A CA 1
ATOM 1908 C C . GLY A 1 228 ? 4.169 4.519 -16.561 1.00 81.88 228 GLY A C 1
ATOM 1909 O O . GLY A 1 228 ? 4.789 4.674 -15.519 1.00 81.88 228 GLY A O 1
ATOM 1910 N N . THR A 1 229 ? 3.006 3.868 -16.579 1.00 87.38 229 THR A N 1
ATOM 1911 C CA . THR A 1 229 ? 2.420 3.278 -15.371 1.00 87.38 229 THR A CA 1
ATOM 1912 C C . THR A 1 229 ? 2.886 1.840 -15.243 1.00 87.38 229 THR A C 1
ATOM 1914 O O . THR A 1 229 ? 2.835 1.102 -16.219 1.00 87.38 229 THR A O 1
ATOM 1917 N N . LEU A 1 230 ? 3.326 1.414 -14.061 1.00 88.06 230 LEU A N 1
ATOM 1918 C CA . LEU A 1 230 ? 3.602 0.000 -13.833 1.00 88.06 230 LEU A CA 1
ATOM 1919 C C . LEU A 1 230 ? 2.282 -0.779 -13.787 1.00 88.06 230 LEU A C 1
ATOM 1921 O O . LEU A 1 230 ? 1.437 -0.545 -12.919 1.00 88.06 230 LEU A O 1
ATOM 1925 N N . CYS A 1 231 ? 2.117 -1.702 -14.724 1.00 86.75 231 CYS A N 1
ATOM 1926 C CA . CYS A 1 231 ? 0.918 -2.496 -14.935 1.00 86.75 231 CYS A CA 1
ATOM 1927 C C . CYS A 1 231 ? 1.230 -3.995 -14.903 1.00 86.75 231 CYS A C 1
ATOM 1929 O O . CYS A 1 231 ? 2.385 -4.421 -14.917 1.00 86.75 231 CYS A O 1
ATOM 1931 N N . ARG A 1 232 ? 0.167 -4.794 -14.860 1.00 85.19 232 ARG A N 1
ATOM 1932 C CA . ARG A 1 232 ? 0.175 -6.238 -15.094 1.00 85.19 232 ARG A CA 1
ATOM 1933 C C . ARG A 1 232 ? -1.153 -6.651 -15.713 1.00 85.19 232 ARG A C 1
ATOM 1935 O O . ARG A 1 232 ? -2.167 -5.983 -15.525 1.00 85.19 232 ARG A O 1
ATOM 1942 N N . TYR A 1 233 ? -1.148 -7.766 -16.418 1.00 84.75 233 TYR A N 1
ATOM 1943 C CA . TYR A 1 233 ? -2.373 -8.355 -16.934 1.00 84.75 233 TYR A CA 1
ATOM 1944 C C . TYR A 1 233 ? -3.089 -9.197 -15.875 1.00 84.75 233 TYR A C 1
ATOM 1946 O O . TYR A 1 233 ? -2.491 -9.635 -14.886 1.00 84.75 233 TYR A O 1
ATOM 1954 N N . HIS A 1 234 ? -4.370 -9.451 -16.126 1.00 86.50 234 HIS A N 1
ATOM 1955 C CA . HIS A 1 234 ? -5.136 -10.467 -15.417 1.00 86.50 234 HIS A CA 1
ATOM 1956 C C . HIS A 1 234 ? -4.565 -11.863 -15.702 1.00 86.50 234 HIS A C 1
ATOM 1958 O O . HIS A 1 234 ? -3.873 -12.074 -16.701 1.00 86.50 234 HIS A O 1
ATOM 1964 N N . ARG A 1 235 ? -4.850 -12.824 -14.820 1.00 85.81 235 ARG A N 1
ATOM 1965 C CA . ARG A 1 235 ? -4.524 -14.234 -15.041 1.00 85.81 235 ARG A CA 1
ATOM 1966 C C . ARG A 1 235 ? -5.774 -15.046 -15.316 1.00 85.81 235 ARG A C 1
ATOM 1968 O O . ARG A 1 235 ? -6.830 -14.811 -14.732 1.00 85.81 235 ARG A O 1
ATOM 1975 N N . LYS A 1 236 ? -5.600 -16.074 -16.133 1.00 86.88 236 LYS A N 1
ATOM 1976 C CA . LYS A 1 236 ? -6.554 -17.162 -16.313 1.00 86.88 236 LYS A CA 1
ATOM 1977 C C . LYS A 1 236 ? -6.362 -18.224 -15.231 1.00 86.88 236 LYS A C 1
ATOM 1979 O O . LYS A 1 236 ? -5.375 -18.222 -14.493 1.00 86.88 236 LYS A O 1
ATOM 1984 N N . ALA A 1 237 ? -7.317 -19.146 -15.138 1.00 87.81 237 ALA A N 1
ATOM 1985 C CA . ALA A 1 237 ? -7.303 -20.231 -14.154 1.00 87.81 237 ALA A CA 1
ATOM 1986 C C . ALA A 1 237 ? -6.078 -21.161 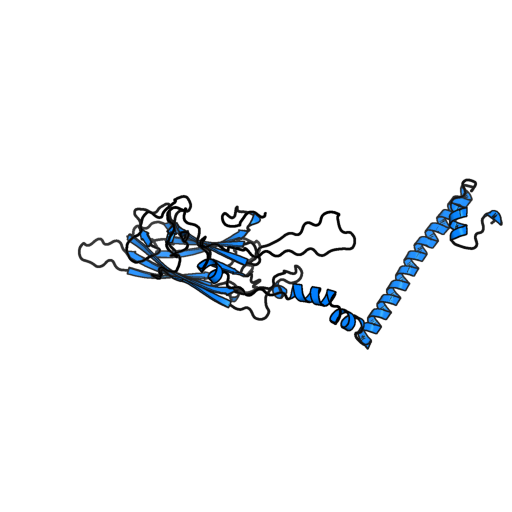-14.280 1.00 87.81 237 ALA A C 1
ATOM 1988 O O . ALA A 1 237 ? -5.670 -21.770 -13.297 1.00 87.81 237 ALA A O 1
ATOM 1989 N N . ASP A 1 238 ? -5.477 -21.243 -15.468 1.00 85.69 238 ASP A N 1
ATOM 1990 C CA . ASP A 1 238 ? -4.241 -21.985 -15.752 1.00 85.69 238 ASP A CA 1
ATOM 1991 C C . ASP A 1 238 ? -2.959 -21.176 -15.457 1.00 85.69 238 ASP A C 1
ATOM 1993 O O . ASP A 1 238 ? -1.856 -21.627 -15.761 1.00 85.69 238 ASP A O 1
ATOM 1997 N N . HIS A 1 239 ? -3.103 -19.995 -14.845 1.00 77.12 239 HIS A N 1
ATOM 1998 C CA . HIS A 1 239 ? -2.060 -19.007 -14.572 1.00 77.12 239 HIS A CA 1
ATOM 1999 C C . HIS A 1 239 ? -1.464 -18.311 -15.799 1.00 77.12 239 HIS A C 1
ATOM 2001 O O . HIS A 1 239 ? -0.558 -17.494 -15.628 1.00 77.12 239 HIS A O 1
ATOM 2007 N N . SER A 1 240 ? -1.987 -18.550 -17.006 1.00 80.06 240 SER A N 1
ATOM 2008 C CA . SER A 1 240 ? -1.585 -17.776 -18.175 1.00 80.06 240 SER A CA 1
ATOM 2009 C C . SER A 1 240 ? -2.077 -16.335 -18.066 1.00 80.06 240 SER A C 1
ATOM 2011 O O . SER A 1 240 ? -3.064 -16.029 -17.393 1.00 80.06 240 SER A O 1
ATOM 2013 N N . THR A 1 241 ? -1.424 -15.443 -18.799 1.00 81.00 241 THR A N 1
ATOM 2014 C CA . THR A 1 241 ? -1.886 -14.070 -18.983 1.00 81.00 241 THR A CA 1
ATOM 2015 C C . THR A 1 241 ? -3.227 -14.028 -19.728 1.00 81.00 241 THR A C 1
ATOM 2017 O O . THR A 1 241 ? -3.445 -14.795 -20.672 1.00 81.00 241 THR A O 1
ATOM 2020 N N . ASP A 1 242 ? -4.127 -13.139 -19.308 1.00 83.38 242 ASP A N 1
ATOM 2021 C CA . ASP A 1 242 ? -5.348 -12.790 -20.031 1.00 83.38 242 ASP A CA 1
ATOM 2022 C C . ASP A 1 242 ? -5.212 -11.419 -20.704 1.00 83.38 242 ASP A C 1
ATOM 2024 O O . ASP A 1 242 ? -5.359 -10.376 -20.070 1.00 83.38 242 ASP A O 1
ATOM 2028 N N . GLU A 1 243 ? -4.904 -11.444 -22.000 1.00 77.56 243 GLU A N 1
ATOM 2029 C CA . GLU A 1 243 ? -4.716 -10.255 -22.843 1.00 77.56 243 GLU A CA 1
ATOM 2030 C C . GLU A 1 243 ? -6.037 -9.718 -23.420 1.00 77.56 243 GLU A C 1
ATOM 2032 O O . GLU A 1 243 ? -6.052 -8.668 -24.057 1.00 77.56 243 GLU A O 1
ATOM 2037 N N . GLN A 1 244 ? -7.159 -10.427 -23.223 1.00 81.75 244 GLN A N 1
ATOM 2038 C CA . GLN A 1 244 ? -8.476 -9.941 -23.655 1.00 81.75 244 GLN A CA 1
ATOM 2039 C C . GLN A 1 244 ? -9.026 -8.872 -22.710 1.00 81.75 244 GLN A C 1
ATOM 2041 O O . GLN A 1 244 ? -9.871 -8.066 -23.104 1.00 81.75 244 GLN A O 1
ATOM 2046 N N . LEU A 1 245 ? -8.548 -8.870 -21.466 1.00 82.50 245 LEU A N 1
ATOM 2047 C CA . LEU A 1 245 ? -8.880 -7.870 -20.468 1.00 82.50 245 LEU A CA 1
ATOM 2048 C C . LEU A 1 245 ? -7.831 -6.756 -20.465 1.00 82.50 245 LEU A C 1
ATOM 2050 O O . LEU A 1 245 ? -6.637 -7.033 -20.606 1.00 82.50 245 LEU A O 1
ATOM 2054 N N . PRO A 1 246 ? -8.250 -5.494 -20.265 1.00 83.56 246 PRO A N 1
ATOM 2055 C CA . PRO A 1 246 ? -7.304 -4.401 -20.149 1.00 83.56 246 PRO A CA 1
ATOM 2056 C C . PRO A 1 246 ? -6.358 -4.629 -18.961 1.00 83.56 246 PRO A C 1
ATOM 2058 O O . PRO A 1 246 ? -6.768 -5.167 -17.929 1.00 83.56 246 PRO A O 1
ATOM 2061 N N . PRO A 1 247 ? -5.086 -4.219 -19.076 1.00 84.94 247 PRO A N 1
ATOM 2062 C CA . PRO A 1 247 ? -4.134 -4.348 -17.999 1.00 84.94 247 PRO A CA 1
ATOM 2063 C C . PRO A 1 247 ? -4.540 -3.461 -16.830 1.00 84.94 247 PRO A C 1
ATOM 2065 O O . PRO A 1 247 ? -5.009 -2.333 -16.995 1.00 84.94 247 PRO A O 1
ATOM 2068 N N . VAL A 1 248 ? -4.272 -3.957 -15.631 1.00 86.94 248 VAL A N 1
ATOM 2069 C CA . VAL A 1 248 ? -4.516 -3.231 -14.391 1.00 86.94 248 VAL A CA 1
ATOM 2070 C C . VAL A 1 248 ? -3.217 -2.684 -13.842 1.00 86.94 248 VAL A C 1
ATOM 2072 O O . VAL A 1 248 ? -2.114 -3.156 -14.136 1.00 86.94 248 VAL A O 1
ATOM 2075 N N . ARG A 1 249 ? -3.347 -1.664 -13.003 1.00 89.38 249 ARG A N 1
ATOM 2076 C CA . ARG A 1 249 ? -2.204 -1.086 -12.315 1.00 89.38 249 ARG A CA 1
ATOM 2077 C C . ARG A 1 249 ? -1.605 -2.103 -11.338 1.00 89.38 249 ARG A C 1
ATOM 2079 O O . ARG A 1 249 ? -2.320 -2.830 -10.651 1.00 89.38 249 ARG A O 1
ATOM 2086 N N . TYR A 1 250 ? -0.278 -2.157 -11.275 1.00 89.12 250 TYR A N 1
ATOM 2087 C CA . TYR A 1 250 ? 0.425 -2.987 -10.308 1.00 89.12 250 TYR A CA 1
ATOM 2088 C C . TYR A 1 250 ? 0.480 -2.269 -8.958 1.00 89.12 250 TYR A C 1
ATOM 2090 O O . TYR A 1 250 ? 1.051 -1.181 -8.848 1.00 89.12 250 TYR A O 1
ATOM 2098 N N . TYR A 1 251 ? -0.066 -2.910 -7.929 1.00 90.25 251 TYR A N 1
ATOM 2099 C CA . TYR A 1 251 ? -0.053 -2.409 -6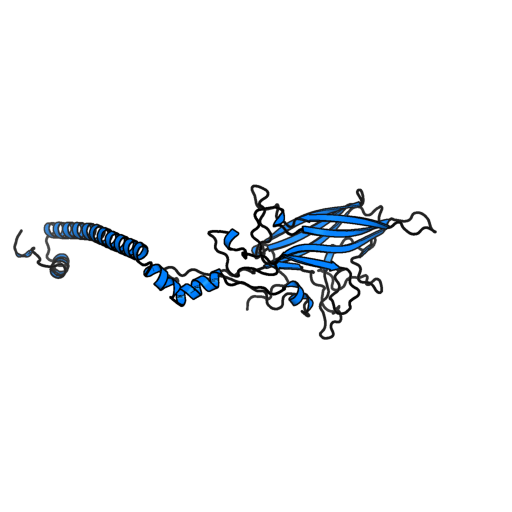.560 1.00 90.25 251 TYR A CA 1
ATOM 2100 C C . TYR A 1 251 ? 0.847 -3.256 -5.670 1.00 90.25 251 TYR A C 1
ATOM 2102 O O . TYR A 1 251 ? 0.781 -4.488 -5.704 1.00 90.25 251 TYR A O 1
ATOM 2110 N N . VAL A 1 252 ? 1.630 -2.578 -4.834 1.00 92.69 252 VAL A N 1
ATOM 2111 C CA . VAL A 1 252 ? 2.227 -3.159 -3.626 1.00 92.69 252 VAL A CA 1
ATOM 2112 C C . VAL A 1 252 ? 1.423 -2.683 -2.429 1.00 92.69 252 VAL A C 1
ATOM 2114 O O . VAL A 1 252 ? 1.008 -1.531 -2.384 1.00 92.69 252 VAL A O 1
ATOM 2117 N N . TYR A 1 253 ? 1.202 -3.553 -1.457 1.00 92.12 253 TYR A N 1
ATOM 2118 C CA . TYR A 1 253 ? 0.406 -3.267 -0.273 1.00 92.12 253 TYR A CA 1
ATOM 2119 C C . TYR A 1 253 ? 1.278 -3.289 0.975 1.00 92.12 253 TYR A C 1
ATOM 2121 O O . TYR A 1 253 ? 2.231 -4.063 1.081 1.00 92.12 253 TYR A O 1
ATOM 2129 N N . SER A 1 254 ? 0.929 -2.447 1.936 1.00 91.75 254 SER A N 1
ATOM 2130 C CA . SER A 1 254 ? 1.508 -2.464 3.274 1.00 91.75 254 SER A CA 1
ATOM 2131 C C . SER A 1 254 ? 0.464 -1.988 4.252 1.00 91.75 254 SER A C 1
ATOM 2133 O O . SER A 1 254 ? -0.258 -1.026 3.971 1.00 91.75 254 SER A O 1
ATOM 2135 N N . PHE A 1 255 ? 0.414 -2.608 5.423 1.00 89.81 255 PHE A N 1
ATOM 2136 C CA . PHE A 1 255 ? -0.386 -2.035 6.487 1.00 89.81 255 PHE A CA 1
ATOM 2137 C C . PHE A 1 255 ? 0.177 -0.701 6.966 1.00 89.81 255 PHE A C 1
ATOM 2139 O O . PHE A 1 255 ? 1.321 -0.342 6.660 1.00 89.81 255 PHE A O 1
ATOM 2146 N N . GLN A 1 256 ? -0.667 0.034 7.690 1.00 83.00 256 GLN A N 1
ATOM 2147 C CA . GLN A 1 256 ? -0.290 1.325 8.236 1.00 83.00 256 GLN A CA 1
ATOM 2148 C C . GLN A 1 256 ? 0.884 1.200 9.207 1.00 83.00 256 GLN A C 1
ATOM 2150 O O . GLN A 1 256 ? 0.969 0.229 9.961 1.00 83.00 256 GLN A O 1
ATOM 2155 N N . TRP A 1 257 ? 1.684 2.253 9.273 1.00 81.00 257 TRP A N 1
ATOM 2156 C CA . TRP A 1 257 ? 2.649 2.491 10.331 1.00 81.00 257 TRP A CA 1
ATOM 2157 C C . TRP A 1 257 ? 2.629 3.973 10.670 1.00 81.00 257 TRP A C 1
ATOM 2159 O O . TRP A 1 257 ? 3.026 4.770 9.834 1.00 81.00 257 TRP A O 1
ATOM 2169 N N . GLY A 1 258 ? 2.183 4.345 11.868 1.00 73.19 258 GLY A N 1
ATOM 2170 C CA . GLY A 1 258 ? 2.255 5.715 12.373 1.00 73.19 258 GLY A CA 1
ATOM 2171 C C . GLY A 1 258 ? 3.665 6.031 12.861 1.00 73.19 258 GLY A C 1
ATOM 2172 O O . GLY A 1 258 ? 3.904 6.035 14.066 1.00 73.19 258 GLY A O 1
ATOM 2173 N N . GLY A 1 259 ? 4.602 6.190 11.929 1.00 70.50 259 GLY A N 1
ATOM 2174 C CA . GLY A 1 259 ? 5.998 6.520 12.218 1.00 70.50 259 GLY A CA 1
ATOM 2175 C C . GLY A 1 259 ? 6.181 7.950 12.717 1.00 70.50 259 GLY A C 1
ATOM 2176 O O . GLY A 1 259 ? 5.391 8.816 12.358 1.00 70.50 259 GLY A O 1
ATOM 2177 N N . ASN A 1 260 ? 7.242 8.200 13.489 1.00 71.44 260 ASN A N 1
ATOM 2178 C CA . ASN A 1 260 ? 7.632 9.546 13.941 1.00 71.44 260 ASN A CA 1
ATOM 2179 C C . ASN A 1 260 ? 9.051 9.936 13.487 1.00 71.44 260 ASN A C 1
ATOM 2181 O O . ASN A 1 260 ? 9.456 11.085 13.675 1.00 71.44 260 ASN A O 1
ATOM 2185 N N . ALA A 1 261 ? 9.805 9.003 12.897 1.00 74.38 261 ALA A N 1
ATOM 2186 C CA . ALA A 1 261 ? 11.181 9.206 12.456 1.00 74.38 261 ALA A CA 1
ATOM 2187 C C . ALA A 1 261 ? 11.401 8.762 10.990 1.00 74.38 261 ALA A C 1
ATOM 2189 O O . ALA A 1 261 ? 10.651 7.933 10.479 1.00 74.38 261 ALA A O 1
ATOM 2190 N N . PRO A 1 262 ? 12.438 9.260 10.289 1.00 75.25 262 PRO A N 1
ATOM 2191 C CA . PRO A 1 262 ? 12.710 8.891 8.892 1.00 75.25 262 PRO A CA 1
ATOM 2192 C C . PRO A 1 262 ? 12.890 7.384 8.636 1.00 75.25 262 PRO A C 1
ATOM 2194 O O . PRO A 1 262 ? 12.633 6.887 7.540 1.00 75.25 262 PRO A O 1
ATOM 2197 N N . GLU A 1 263 ? 13.391 6.644 9.621 1.00 77.94 263 GLU A N 1
ATOM 2198 C CA . GLU A 1 263 ? 13.570 5.192 9.577 1.00 77.94 263 GLU A CA 1
ATOM 2199 C C . GLU A 1 263 ? 12.255 4.403 9.631 1.00 77.94 263 GLU A C 1
ATOM 2201 O O . GLU A 1 263 ? 12.232 3.220 9.269 1.00 77.94 263 GLU A O 1
ATOM 2206 N N . ASP A 1 264 ? 11.170 5.052 10.051 1.00 78.06 264 ASP A N 1
ATOM 2207 C CA . ASP A 1 264 ? 9.827 4.488 10.042 1.00 78.06 264 ASP A CA 1
ATOM 2208 C C . ASP A 1 264 ? 9.202 4.486 8.648 1.00 78.06 264 ASP A C 1
ATOM 2210 O O . ASP A 1 264 ? 8.361 3.636 8.356 1.00 78.06 264 ASP A O 1
ATOM 2214 N N . ASP A 1 265 ? 9.640 5.397 7.779 1.00 84.25 265 ASP A N 1
ATOM 2215 C CA . ASP A 1 265 ? 9.167 5.485 6.406 1.00 84.25 265 ASP A CA 1
ATOM 2216 C C . ASP A 1 265 ? 9.835 4.388 5.552 1.00 84.25 265 ASP A C 1
ATOM 2218 O O . ASP A 1 265 ? 11.073 4.269 5.543 1.00 84.25 265 ASP A O 1
ATOM 2222 N N . PRO A 1 266 ? 9.071 3.586 4.789 1.00 89.00 266 PRO A N 1
ATOM 2223 C CA . PRO A 1 266 ? 9.652 2.545 3.951 1.00 89.00 266 PRO A CA 1
ATOM 2224 C C . PRO A 1 266 ? 10.661 3.105 2.943 1.00 89.00 266 PRO A C 1
ATOM 2226 O O . PRO A 1 266 ? 10.468 4.170 2.355 1.00 89.00 266 PRO A O 1
ATOM 2229 N N . LEU A 1 267 ? 11.759 2.385 2.728 1.00 90.62 267 LEU A N 1
ATOM 2230 C CA . LEU A 1 267 ? 12.797 2.766 1.776 1.00 90.62 267 LEU A CA 1
ATOM 2231 C C . LEU A 1 267 ? 12.518 2.126 0.418 1.00 90.62 267 LEU A C 1
ATOM 2233 O O . LEU A 1 267 ? 12.607 0.909 0.264 1.00 90.62 267 LEU A O 1
ATOM 2237 N N . LEU A 1 268 ? 12.259 2.960 -0.578 1.00 91.62 268 LEU A N 1
ATOM 2238 C CA . LEU A 1 268 ? 12.215 2.584 -1.978 1.00 91.62 268 LEU A CA 1
ATOM 2239 C C . LEU A 1 268 ? 13.623 2.636 -2.578 1.00 91.62 268 LEU A C 1
ATOM 2241 O O . LEU A 1 268 ? 14.346 3.622 -2.433 1.00 91.62 268 LEU A O 1
ATOM 2245 N N . THR A 1 269 ? 13.990 1.590 -3.308 1.00 92.88 269 THR A N 1
ATOM 2246 C CA . THR A 1 269 ? 15.195 1.519 -4.131 1.00 92.88 269 THR A CA 1
ATOM 2247 C C . THR A 1 269 ? 14.839 1.030 -5.527 1.00 92.88 269 THR A C 1
ATOM 2249 O O . THR A 1 269 ? 14.231 -0.024 -5.669 1.00 92.88 269 THR A O 1
ATOM 2252 N N . ILE A 1 270 ? 15.257 1.764 -6.556 1.00 90.69 270 ILE A N 1
ATOM 2253 C CA . ILE A 1 270 ? 15.069 1.395 -7.961 1.00 90.69 270 ILE A CA 1
ATOM 2254 C C . ILE A 1 270 ? 16.433 1.161 -8.598 1.00 90.69 270 ILE A C 1
ATOM 2256 O O . ILE A 1 270 ? 17.279 2.059 -8.602 1.00 90.69 270 ILE A O 1
ATOM 2260 N N . TYR A 1 271 ? 16.630 -0.042 -9.130 1.00 89.75 271 TYR A N 1
ATOM 2261 C CA . TYR A 1 271 ? 17.786 -0.431 -9.932 1.00 89.75 271 TYR A CA 1
ATOM 2262 C C . TYR A 1 271 ? 17.390 -0.393 -11.405 1.00 89.75 271 TYR A C 1
ATOM 2264 O O . TYR A 1 271 ? 16.348 -0.931 -11.779 1.00 89.75 271 TYR A O 1
ATOM 2272 N N . TYR A 1 272 ? 18.182 0.289 -12.224 1.00 87.00 272 TYR A N 1
ATOM 2273 C CA . TYR A 1 272 ? 17.864 0.514 -13.631 1.00 87.00 272 TYR A CA 1
ATOM 2274 C C . TYR A 1 272 ? 19.131 0.721 -14.451 1.00 87.00 272 TYR A C 1
ATOM 2276 O O . TYR A 1 272 ? 20.166 1.133 -13.918 1.00 87.00 272 TYR A O 1
ATOM 2284 N N . HIS A 1 273 ? 19.037 0.499 -15.759 1.00 85.94 273 HIS A N 1
ATOM 2285 C CA . HIS A 1 273 ? 20.131 0.765 -16.680 1.00 85.94 273 HIS A CA 1
ATOM 2286 C C . HIS A 1 273 ? 19.685 1.437 -17.975 1.00 85.94 273 HIS A C 1
ATOM 2288 O O . HIS A 1 273 ? 18.552 1.281 -18.428 1.00 85.94 273 HIS A O 1
ATOM 2294 N N . PHE A 1 274 ? 20.618 2.177 -18.573 1.00 83.44 274 PHE A N 1
ATOM 2295 C CA . PHE A 1 274 ? 20.459 2.830 -19.869 1.00 83.44 274 PHE A CA 1
ATOM 2296 C C . PHE A 1 274 ? 21.305 2.119 -20.915 1.00 83.44 274 PHE A C 1
ATOM 2298 O O . PHE A 1 274 ? 22.483 1.853 -20.665 1.00 83.44 274 PHE A O 1
ATOM 2305 N N . THR A 1 275 ? 20.735 1.910 -22.096 1.00 82.00 275 THR A N 1
ATOM 2306 C CA . THR A 1 275 ? 21.492 1.570 -23.303 1.00 82.00 275 THR A CA 1
ATOM 2307 C C . THR A 1 275 ? 21.745 2.862 -24.063 1.00 82.00 275 THR A C 1
ATOM 2309 O O . THR A 1 275 ? 20.794 3.543 -24.454 1.00 82.00 275 THR A O 1
ATOM 2312 N N . LYS A 1 276 ? 23.011 3.251 -24.226 1.00 79.25 276 LYS A N 1
ATOM 2313 C CA . LYS A 1 276 ? 23.357 4.478 -24.956 1.00 79.25 276 LYS A CA 1
ATOM 2314 C C . LYS A 1 276 ? 23.128 4.321 -26.453 1.00 79.25 276 LYS A C 1
ATOM 2316 O O . LYS A 1 276 ? 23.432 3.272 -27.010 1.00 79.25 276 LYS A O 1
ATOM 2321 N N . THR A 1 277 ? 22.690 5.401 -27.095 1.00 74.25 277 THR A N 1
ATOM 2322 C CA . THR A 1 277 ? 22.604 5.469 -28.557 1.00 74.25 277 THR A CA 1
ATOM 2323 C C . THR A 1 277 ? 23.992 5.256 -29.167 1.00 74.25 277 THR A C 1
ATOM 2325 O O . THR A 1 277 ? 24.933 5.987 -28.845 1.00 74.25 277 THR A O 1
ATOM 2328 N N . MET A 1 278 ? 24.124 4.259 -30.040 1.00 69.62 278 MET A N 1
ATOM 2329 C CA . MET A 1 278 ? 25.339 4.012 -30.814 1.00 69.62 278 MET A CA 1
ATOM 2330 C C . MET A 1 278 ? 25.402 4.936 -32.032 1.00 69.62 278 MET A C 1
ATOM 2332 O O . MET A 1 278 ? 24.448 5.014 -32.801 1.00 69.62 278 MET A O 1
ATOM 2336 N N . ASN A 1 279 ? 26.542 5.603 -32.225 1.00 60.97 279 ASN A N 1
ATOM 2337 C CA . ASN A 1 279 ? 26.846 6.328 -33.464 1.00 60.97 279 ASN A CA 1
ATOM 2338 C C . ASN A 1 279 ? 27.777 5.529 -34.399 1.00 60.97 279 ASN A C 1
ATOM 2340 O O . ASN A 1 279 ? 28.063 6.001 -35.496 1.00 60.97 279 ASN A O 1
ATOM 2344 N N . GLU A 1 280 ? 28.251 4.343 -33.989 1.00 56.25 280 GLU A N 1
ATOM 2345 C CA . GLU A 1 280 ? 29.176 3.509 -34.769 1.00 56.25 280 GLU A CA 1
ATOM 2346 C C . GLU A 1 280 ? 28.611 2.096 -35.024 1.00 56.25 280 GLU A C 1
ATOM 2348 O O . GLU A 1 280 ? 27.965 1.536 -34.138 1.00 56.25 280 GLU A O 1
ATOM 2353 N N . PRO A 1 281 ? 28.846 1.513 -36.218 1.00 53.66 281 PRO A N 1
ATOM 2354 C CA . PRO A 1 281 ? 28.147 0.311 -36.684 1.00 53.66 281 PRO A CA 1
ATOM 2355 C C . PRO A 1 281 ? 28.596 -1.026 -36.062 1.00 53.66 281 PRO A C 1
ATOM 2357 O O . PRO A 1 281 ? 27.819 -1.973 -36.116 1.00 53.66 281 PRO A O 1
ATOM 2360 N N . ASP A 1 282 ? 29.781 -1.117 -35.442 1.00 57.09 282 ASP A N 1
ATOM 2361 C CA . ASP A 1 282 ? 30.373 -2.404 -35.008 1.00 57.09 282 ASP A CA 1
ATOM 2362 C C . ASP A 1 282 ? 30.635 -2.519 -33.488 1.00 57.09 282 ASP A C 1
ATOM 2364 O O . ASP A 1 282 ? 31.296 -3.449 -33.021 1.00 57.09 282 ASP A O 1
ATOM 2368 N N . GLY A 1 283 ? 30.129 -1.582 -32.682 1.00 55.34 283 GLY A N 1
ATOM 2369 C CA . GLY A 1 283 ? 30.309 -1.591 -31.227 1.00 55.34 283 GLY A CA 1
ATOM 2370 C C . GLY A 1 283 ? 29.115 -2.178 -30.462 1.00 55.34 283 GLY A C 1
ATOM 2371 O O . GLY A 1 283 ? 27.962 -1.991 -30.839 1.00 55.34 283 GLY A O 1
ATOM 2372 N N . HIS A 1 284 ? 29.362 -2.819 -29.313 1.00 60.41 284 HIS A N 1
ATOM 2373 C CA . HIS A 1 284 ? 28.305 -3.116 -28.335 1.00 60.41 284 HIS A CA 1
ATOM 2374 C C . HIS A 1 284 ? 27.893 -1.844 -27.584 1.00 60.41 284 HIS A C 1
ATOM 2376 O O . HIS A 1 284 ? 28.744 -1.197 -26.968 1.00 60.41 284 HIS A O 1
ATOM 2382 N N . ALA A 1 285 ? 26.606 -1.471 -27.640 1.00 69.06 285 ALA A N 1
ATOM 2383 C CA . ALA A 1 285 ? 26.085 -0.264 -26.992 1.00 69.06 285 ALA A CA 1
ATOM 2384 C C . ALA A 1 285 ? 26.440 -0.262 -25.492 1.00 69.06 285 ALA A C 1
ATOM 2386 O O . ALA A 1 285 ? 26.089 -1.218 -24.793 1.00 69.06 285 ALA A O 1
ATOM 2387 N N . PRO A 1 286 ? 27.147 0.758 -24.964 1.00 80.31 286 PRO A N 1
ATOM 2388 C CA . PRO A 1 286 ? 27.542 0.746 -23.566 1.00 80.31 286 PRO A CA 1
ATOM 2389 C C . PRO A 1 286 ? 26.304 0.836 -22.672 1.00 80.31 286 PRO A C 1
ATOM 2391 O O . PRO A 1 286 ? 25.475 1.742 -22.815 1.00 80.31 286 PRO A O 1
ATOM 2394 N N . VAL A 1 287 ? 26.214 -0.104 -21.731 1.00 85.62 287 VAL A N 1
ATOM 2395 C CA . VAL A 1 287 ? 25.144 -0.181 -20.734 1.00 85.62 287 VAL A CA 1
ATOM 2396 C C . VAL A 1 287 ? 25.602 0.492 -19.444 1.00 85.62 287 VAL A C 1
ATOM 2398 O O . VAL A 1 287 ? 26.665 0.174 -18.911 1.00 85.62 287 VAL A O 1
ATOM 2401 N N . ILE A 1 288 ? 24.800 1.423 -18.927 1.00 85.25 288 ILE A N 1
ATOM 2402 C CA . ILE A 1 288 ? 25.097 2.155 -17.689 1.00 85.25 288 ILE A CA 1
ATOM 2403 C C . ILE A 1 288 ? 24.085 1.775 -16.619 1.00 85.25 288 ILE A C 1
ATOM 2405 O O . ILE A 1 288 ? 22.923 2.160 -16.719 1.00 85.25 288 ILE A O 1
ATOM 2409 N N . TYR A 1 289 ? 24.546 1.093 -15.572 1.00 87.94 289 TYR A N 1
ATOM 2410 C CA . TYR A 1 289 ? 23.738 0.722 -14.410 1.00 87.94 289 TYR A CA 1
ATOM 2411 C C . TYR A 1 289 ? 23.707 1.840 -13.371 1.00 87.94 289 TYR A C 1
ATOM 2413 O O . TYR A 1 289 ? 24.735 2.446 -13.056 1.00 87.94 289 TYR A O 1
ATOM 2421 N N . LYS A 1 290 ? 22.527 2.094 -12.808 1.00 89.38 290 LYS A N 1
ATOM 2422 C CA . LYS A 1 290 ? 22.290 3.113 -11.788 1.00 89.38 290 LYS A CA 1
ATOM 2423 C C . LYS A 1 290 ? 21.310 2.637 -10.722 1.00 89.38 290 LYS A C 1
ATOM 2425 O O . LYS A 1 290 ? 20.593 1.650 -10.865 1.00 89.38 290 LYS A O 1
ATOM 2430 N N . LYS A 1 291 ? 21.300 3.389 -9.623 1.00 90.88 291 LYS A N 1
ATOM 2431 C CA . LYS A 1 291 ? 20.413 3.202 -8.479 1.00 90.88 291 LYS A CA 1
ATOM 2432 C C . LYS A 1 291 ? 19.813 4.545 -8.081 1.00 90.88 291 LYS A C 1
ATOM 2434 O O . LYS A 1 291 ? 20.527 5.544 -8.030 1.00 90.88 291 LYS A O 1
ATOM 2439 N N . ALA A 1 292 ? 18.520 4.555 -7.787 1.00 88.56 292 ALA A N 1
ATOM 2440 C CA . ALA A 1 292 ? 17.823 5.672 -7.158 1.00 88.56 292 ALA A CA 1
ATOM 2441 C C . ALA A 1 292 ? 17.168 5.191 -5.864 1.00 88.56 292 ALA A C 1
ATOM 2443 O O . ALA A 1 292 ? 16.723 4.046 -5.778 1.00 88.56 292 ALA A O 1
ATOM 2444 N N . THR A 1 293 ? 17.118 6.049 -4.851 1.00 89.56 293 THR A N 1
ATOM 2445 C CA . THR A 1 293 ? 16.513 5.723 -3.556 1.00 89.56 293 THR A CA 1
ATOM 2446 C C . THR A 1 293 ? 15.674 6.878 -3.050 1.00 89.56 293 THR A C 1
ATOM 2448 O O . THR A 1 293 ? 16.099 8.025 -3.160 1.00 89.56 293 THR A O 1
ATOM 2451 N N . ALA A 1 294 ? 14.533 6.571 -2.444 1.00 86.19 294 ALA A N 1
ATOM 2452 C CA . ALA A 1 294 ? 13.681 7.546 -1.775 1.00 86.19 294 ALA A CA 1
ATOM 2453 C C . ALA A 1 294 ? 12.978 6.902 -0.577 1.00 86.19 294 ALA A C 1
ATOM 2455 O O . ALA A 1 294 ? 12.719 5.701 -0.576 1.00 86.19 294 ALA A O 1
ATOM 2456 N N . ARG A 1 295 ? 12.667 7.690 0.450 1.00 85.00 295 ARG A N 1
ATOM 2457 C CA . ARG A 1 295 ? 11.794 7.259 1.550 1.00 85.00 295 ARG A CA 1
ATOM 2458 C C . ARG A 1 295 ? 10.353 7.555 1.173 1.00 85.00 295 ARG A C 1
ATOM 2460 O O . ARG A 1 295 ? 10.094 8.626 0.643 1.00 85.00 295 ARG A O 1
ATOM 2467 N N . LEU A 1 296 ? 9.447 6.625 1.443 1.00 80.88 296 LEU A N 1
ATOM 2468 C CA . LEU A 1 296 ? 8.019 6.749 1.172 1.00 80.88 296 LEU A CA 1
ATOM 2469 C C . LEU A 1 296 ? 7.353 7.567 2.274 1.00 80.88 296 LEU A C 1
ATOM 2471 O O . LEU A 1 296 ? 6.874 7.010 3.253 1.00 80.88 296 LEU A O 1
ATOM 2475 N N . TYR A 1 297 ? 7.350 8.886 2.103 1.00 72.69 297 TYR A N 1
ATOM 2476 C CA . TYR A 1 297 ? 6.675 9.826 2.992 1.00 72.69 297 TYR A CA 1
ATOM 2477 C C . TYR A 1 297 ? 5.882 10.853 2.181 1.00 72.69 297 TYR A C 1
ATOM 2479 O O . TYR A 1 297 ? 6.077 11.002 0.972 1.00 72.69 297 TYR A O 1
ATOM 2487 N N . ASP A 1 298 ? 4.960 11.541 2.846 1.00 58.34 298 ASP A N 1
ATOM 2488 C CA . ASP A 1 298 ? 4.108 12.544 2.222 1.00 58.34 298 ASP A CA 1
ATOM 2489 C C . ASP A 1 298 ? 4.615 13.968 2.496 1.00 58.34 298 ASP A C 1
ATOM 2491 O O . ASP A 1 298 ? 4.748 14.384 3.645 1.00 58.34 298 ASP A O 1
ATOM 2495 N N . GLU A 1 299 ? 4.872 14.734 1.436 1.00 55.31 299 GLU A N 1
ATOM 2496 C CA . GLU A 1 299 ? 5.270 16.148 1.511 1.00 55.31 299 GLU A CA 1
ATOM 2497 C C . GLU A 1 299 ? 4.078 17.120 1.520 1.00 55.31 299 GLU A C 1
ATOM 2499 O O . GLU A 1 299 ? 4.260 18.326 1.692 1.00 55.31 299 GLU A O 1
ATOM 2504 N N . THR A 1 300 ? 2.850 16.628 1.321 1.00 50.38 300 THR A N 1
ATOM 2505 C CA . THR A 1 300 ? 1.678 17.467 1.021 1.00 50.38 300 THR A CA 1
ATOM 2506 C C . THR A 1 300 ? 0.864 17.912 2.244 1.00 50.38 300 THR A C 1
ATOM 2508 O O . THR A 1 300 ? 0.056 18.839 2.128 1.00 50.38 300 THR A O 1
ATOM 2511 N N . HIS A 1 301 ? 1.099 17.346 3.433 1.00 50.16 301 HIS A N 1
ATOM 2512 C CA . HIS A 1 301 ? 0.441 17.775 4.674 1.00 50.16 301 HIS A CA 1
ATOM 2513 C C . HIS A 1 301 ? 1.231 18.930 5.333 1.00 50.16 301 HIS A C 1
ATOM 2515 O O . HIS A 1 301 ? 2.322 18.742 5.861 1.00 50.16 301 HIS A O 1
ATOM 2521 N N . ARG A 1 302 ? 0.697 20.163 5.279 1.00 35.81 302 ARG A N 1
ATOM 2522 C CA . ARG A 1 302 ? 1.242 21.353 5.982 1.00 35.81 302 ARG A CA 1
ATOM 2523 C C . ARG A 1 302 ? 1.051 21.223 7.506 1.00 35.81 302 ARG A C 1
ATOM 2525 O O . ARG A 1 302 ? -0.010 20.774 7.918 1.00 35.81 302 ARG A O 1
ATOM 2532 N N . LEU A 1 303 ? 1.944 21.677 8.396 1.00 43.53 303 LEU A N 1
ATOM 2533 C CA . LEU A 1 303 ? 3.220 22.410 8.279 1.00 43.53 303 LEU A CA 1
ATOM 2534 C C . LEU A 1 303 ? 4.373 21.545 8.826 1.00 43.53 303 LEU A C 1
ATOM 2536 O O . LEU A 1 303 ? 4.328 21.130 9.978 1.00 43.53 303 LEU A O 1
ATOM 2540 N N . GLY A 1 304 ? 5.437 21.370 8.037 1.00 42.47 304 GLY A N 1
ATOM 2541 C CA . GLY A 1 304 ? 6.641 20.631 8.435 1.00 42.47 304 GLY A CA 1
ATOM 2542 C C . GLY A 1 304 ? 6.657 19.198 7.906 1.00 42.47 304 GLY A C 1
ATOM 2543 O O . GLY A 1 304 ? 5.611 18.566 7.789 1.00 42.47 304 GLY A O 1
ATOM 2544 N N . LYS A 1 305 ? 7.853 18.699 7.563 1.00 47.81 305 LYS A N 1
ATOM 2545 C CA . LYS A 1 305 ? 8.094 17.300 7.181 1.00 47.81 305 LYS A CA 1
ATOM 2546 C C . LYS A 1 305 ? 7.652 16.402 8.336 1.00 47.81 305 LYS A C 1
ATOM 2548 O O . LYS A 1 305 ? 8.413 16.184 9.272 1.00 47.81 305 LYS A O 1
ATOM 2553 N N . SER A 1 306 ? 6.402 15.971 8.311 1.00 52.00 306 SER A N 1
ATOM 2554 C CA . SER A 1 306 ? 5.831 15.163 9.377 1.00 52.00 306 SER A CA 1
ATOM 2555 C C . SER A 1 306 ? 5.928 13.719 8.922 1.00 52.00 306 SER A C 1
ATOM 2557 O O . SER A 1 306 ? 5.177 13.277 8.057 1.00 52.00 306 SER A O 1
ATOM 2559 N N . HIS A 1 307 ? 6.933 13.020 9.448 1.00 57.00 307 HIS A N 1
ATOM 2560 C CA . HIS A 1 307 ? 7.050 11.577 9.296 1.00 57.00 307 HIS A CA 1
ATOM 2561 C C . HIS A 1 307 ? 5.763 10.958 9.837 1.00 57.00 307 HIS A C 1
ATOM 2563 O O . HIS A 1 307 ? 5.327 11.286 10.941 1.00 57.00 307 HIS A O 1
ATOM 2569 N N . HIS A 1 308 ? 5.106 10.158 9.010 1.00 61.50 308 HIS A N 1
ATOM 2570 C CA . HIS A 1 308 ? 3.829 9.533 9.339 1.00 61.50 308 HIS A CA 1
ATOM 2571 C C . HIS A 1 308 ? 3.828 8.046 9.006 1.00 61.50 308 HIS A C 1
ATOM 2573 O O . HIS A 1 308 ? 2.793 7.414 9.194 1.00 61.50 308 HIS A O 1
ATOM 2579 N N . GLY A 1 309 ? 4.946 7.504 8.497 1.00 73.25 309 GLY A N 1
ATOM 2580 C CA . GLY A 1 309 ? 4.987 6.203 7.848 1.00 73.25 309 GLY A CA 1
ATOM 2581 C C . GLY A 1 309 ? 3.911 6.076 6.766 1.00 73.25 309 GLY A C 1
ATOM 2582 O O . GLY A 1 309 ? 3.604 7.029 6.040 1.00 73.25 309 GLY A O 1
ATOM 2583 N N . LEU A 1 310 ? 3.338 4.879 6.644 1.00 80.38 310 LEU A N 1
ATOM 2584 C CA . LEU A 1 310 ? 2.248 4.618 5.708 1.00 80.38 310 LEU A CA 1
ATOM 2585 C C . LEU A 1 310 ? 0.899 4.738 6.414 1.00 80.38 310 LEU A C 1
ATOM 2587 O O . LEU A 1 310 ? 0.677 4.120 7.449 1.00 80.38 310 LEU A O 1
ATOM 2591 N N . LEU A 1 311 ? -0.024 5.499 5.837 1.00 81.62 311 LEU A N 1
ATOM 2592 C CA . LEU A 1 311 ? -1.348 5.742 6.400 1.00 81.62 311 LEU A CA 1
ATOM 2593 C C . LEU A 1 311 ? -2.418 4.875 5.725 1.00 81.62 311 LEU A C 1
ATOM 2595 O O . LEU A 1 311 ? -2.365 4.604 4.524 1.00 81.62 311 LEU A O 1
ATOM 2599 N N . ARG A 1 312 ? -3.428 4.474 6.500 1.00 82.38 312 ARG A N 1
ATOM 2600 C CA . ARG A 1 312 ? -4.649 3.813 6.006 1.00 82.38 312 ARG A CA 1
ATOM 2601 C C . ARG A 1 312 ? -5.400 4.664 5.007 1.00 82.38 312 ARG A C 1
ATOM 2603 O O . ARG A 1 312 ? -5.396 5.881 5.136 1.00 82.38 312 ARG A O 1
ATOM 2610 N N . ASN A 1 313 ? -6.115 4.042 4.069 1.00 81.25 313 ASN A N 1
ATOM 2611 C CA . ASN A 1 313 ? -6.907 4.771 3.066 1.00 81.25 313 ASN A CA 1
ATOM 2612 C C . ASN A 1 313 ? -6.072 5.764 2.223 1.00 81.25 313 ASN A C 1
ATOM 2614 O O . ASN A 1 313 ? -6.606 6.739 1.680 1.00 81.25 313 ASN A O 1
ATOM 2618 N N . PHE A 1 314 ? -4.761 5.529 2.092 1.00 84.50 314 PHE A N 1
ATOM 2619 C CA . PHE A 1 314 ? -3.891 6.285 1.195 1.00 84.50 314 PHE A CA 1
ATOM 2620 C C . PHE A 1 314 ? -3.317 5.404 0.092 1.00 84.50 314 PHE A C 1
ATOM 2622 O O . PHE A 1 314 ? -2.991 4.227 0.266 1.00 84.50 314 PHE A O 1
ATOM 2629 N N . THR A 1 315 ? -3.239 5.995 -1.095 1.00 86.06 315 THR A N 1
ATOM 2630 C CA . THR A 1 315 ? -2.455 5.483 -2.213 1.00 86.06 315 THR A CA 1
ATOM 2631 C C . THR A 1 315 ? -1.201 6.335 -2.317 1.00 86.06 315 THR A C 1
ATOM 2633 O O . THR A 1 315 ? -1.303 7.543 -2.508 1.00 86.06 315 THR A O 1
ATOM 2636 N N . TYR A 1 316 ? -0.030 5.720 -2.199 1.00 86.62 316 TYR A N 1
ATOM 2637 C CA . TYR A 1 316 ? 1.252 6.386 -2.393 1.00 86.62 316 TYR A CA 1
ATOM 2638 C C . TYR A 1 316 ? 1.677 6.216 -3.849 1.00 86.62 316 TYR A C 1
ATOM 2640 O O . TYR A 1 316 ? 2.050 5.129 -4.292 1.00 86.62 316 TYR A O 1
ATOM 2648 N N . GLN A 1 317 ? 1.593 7.307 -4.601 1.00 87.31 317 GLN A N 1
ATOM 2649 C CA . GLN A 1 317 ? 2.073 7.382 -5.968 1.00 87.31 317 GLN A CA 1
ATOM 2650 C C . GLN A 1 317 ? 3.564 7.699 -5.973 1.00 87.31 317 GLN A C 1
ATOM 2652 O O . GLN A 1 317 ? 3.977 8.775 -5.542 1.00 87.31 317 GLN A O 1
ATOM 2657 N N . VAL A 1 318 ? 4.364 6.777 -6.499 1.00 88.69 318 VAL A N 1
ATOM 2658 C CA . VAL A 1 318 ? 5.780 7.006 -6.780 1.00 88.69 318 VAL A CA 1
ATOM 2659 C C . VAL A 1 318 ? 5.909 7.544 -8.200 1.00 88.69 318 VAL A C 1
ATOM 2661 O O . VAL A 1 318 ? 5.749 6.801 -9.165 1.00 88.69 318 VAL A O 1
ATOM 2664 N N . ASN A 1 319 ? 6.211 8.832 -8.313 1.00 85.94 319 ASN A N 1
ATOM 2665 C CA . ASN A 1 319 ? 6.514 9.528 -9.555 1.00 85.94 319 ASN A CA 1
ATOM 2666 C C . ASN A 1 319 ? 8.024 9.505 -9.810 1.00 85.94 319 ASN A C 1
ATOM 2668 O O . ASN A 1 319 ? 8.788 10.217 -9.162 1.00 85.94 319 ASN A O 1
ATOM 2672 N N . GLY A 1 320 ? 8.465 8.686 -10.756 1.00 84.69 320 GLY A N 1
ATOM 2673 C CA . GLY A 1 320 ? 9.825 8.716 -11.269 1.00 84.69 320 GLY A CA 1
ATOM 2674 C C . GLY A 1 320 ? 9.942 9.673 -12.446 1.00 84.69 320 GLY A C 1
ATOM 2675 O O . GLY A 1 320 ? 9.290 9.463 -13.458 1.00 84.69 320 GLY A O 1
ATOM 2676 N N . VAL A 1 321 ? 10.787 10.694 -12.357 1.00 83.00 321 VAL A N 1
ATOM 2677 C CA . VAL A 1 321 ? 11.163 11.517 -13.513 1.00 83.00 321 VAL A CA 1
ATOM 2678 C C . VAL A 1 321 ? 12.580 11.152 -13.903 1.00 83.00 321 VAL A C 1
ATOM 2680 O O . VAL A 1 321 ? 13.522 11.372 -13.138 1.00 83.00 321 VAL A O 1
ATOM 2683 N N . VAL A 1 322 ? 12.744 10.578 -15.089 1.00 72.62 322 VAL A N 1
ATOM 2684 C CA . VAL A 1 322 ? 14.063 10.238 -15.613 1.00 72.62 322 VAL A CA 1
ATOM 2685 C C . VAL A 1 322 ? 14.482 11.268 -16.630 1.00 72.62 322 VAL A C 1
ATOM 2687 O O . VAL A 1 322 ? 13.868 11.421 -17.682 1.00 72.62 322 VAL A O 1
ATOM 2690 N N . THR A 1 323 ? 15.572 11.949 -16.304 1.00 67.19 323 THR A N 1
ATOM 2691 C CA . THR A 1 323 ? 16.231 12.898 -17.192 1.00 67.19 323 THR A CA 1
ATOM 2692 C C . THR A 1 323 ? 17.448 12.232 -17.804 1.00 67.19 323 THR A C 1
ATOM 2694 O O . THR A 1 323 ? 18.335 11.731 -17.107 1.00 67.19 323 THR A O 1
ATOM 2697 N N . THR A 1 324 ? 17.508 12.256 -19.131 1.00 60.53 324 THR A N 1
ATOM 2698 C CA . THR A 1 324 ? 18.661 11.743 -19.865 1.00 60.53 324 THR A CA 1
ATOM 2699 C C . THR A 1 324 ? 19.846 12.711 -19.899 1.00 60.53 324 THR A C 1
ATOM 2701 O O . THR A 1 324 ? 20.949 12.255 -20.176 1.00 60.53 324 THR A O 1
ATOM 2704 N N . LEU A 1 325 ? 19.670 13.986 -19.521 1.00 62.16 325 LEU A N 1
ATOM 2705 C CA . LEU A 1 325 ? 20.762 14.973 -19.429 1.00 62.16 325 LEU A CA 1
ATOM 2706 C C . LEU A 1 325 ? 21.738 14.658 -18.288 1.00 62.16 325 LEU A C 1
ATOM 2708 O O . LEU A 1 325 ? 22.943 14.832 -18.413 1.00 62.16 325 LEU A O 1
ATOM 2712 N N . THR A 1 326 ? 21.216 14.186 -17.158 1.00 64.38 326 THR A N 1
ATOM 2713 C CA . THR A 1 326 ? 22.015 13.744 -16.001 1.00 64.38 326 THR A CA 1
ATOM 2714 C C . THR A 1 326 ? 22.068 12.217 -15.911 1.00 64.38 326 THR A C 1
ATOM 2716 O O . THR A 1 326 ? 22.799 11.642 -15.095 1.00 64.38 326 THR A O 1
ATOM 2719 N N . SER A 1 327 ? 21.279 11.536 -16.751 1.00 64.19 327 SER A N 1
ATOM 2720 C CA . SER A 1 327 ? 20.992 10.108 -16.655 1.00 64.19 327 SER A CA 1
ATOM 2721 C C . SER A 1 327 ? 20.541 9.730 -15.237 1.00 64.19 327 SER A C 1
ATOM 2723 O O . SER A 1 327 ? 20.957 8.702 -14.725 1.00 64.19 327 SER A O 1
ATOM 2725 N N . THR A 1 328 ? 19.799 10.584 -14.531 1.00 74.06 328 THR A N 1
ATOM 2726 C CA . THR A 1 328 ? 19.352 10.315 -13.153 1.00 74.06 328 THR A CA 1
ATOM 2727 C C . THR A 1 328 ? 17.842 10.181 -13.096 1.00 74.06 328 THR A C 1
ATOM 2729 O O . THR A 1 328 ? 17.114 10.988 -13.670 1.00 74.06 328 THR A O 1
ATOM 2732 N N . LEU A 1 329 ? 17.382 9.179 -12.355 1.00 78.31 329 LEU A N 1
ATOM 2733 C CA . LEU A 1 329 ? 16.000 9.032 -11.928 1.00 78.31 329 LEU A CA 1
ATOM 2734 C C . LEU A 1 329 ? 15.783 9.835 -10.643 1.00 78.31 329 LEU A C 1
ATOM 2736 O O . LEU A 1 329 ? 16.314 9.486 -9.587 1.00 78.31 329 LEU A O 1
ATOM 2740 N N . SER A 1 330 ? 15.000 10.901 -10.756 1.00 83.06 330 SER A N 1
ATOM 2741 C CA . SER A 1 330 ? 14.463 11.651 -9.625 1.00 83.06 330 SER A CA 1
ATOM 2742 C C . SER A 1 330 ? 13.161 11.004 -9.175 1.00 83.06 330 SER A C 1
ATOM 2744 O O . SER A 1 330 ? 12.327 10.645 -10.003 1.00 83.06 330 SER A O 1
ATOM 2746 N N . LEU A 1 331 ? 12.980 10.850 -7.868 1.00 82.94 331 LEU A N 1
ATOM 2747 C CA . LEU A 1 331 ? 11.787 10.245 -7.287 1.00 82.94 331 LEU A CA 1
ATOM 2748 C C . LEU A 1 331 ? 11.021 11.304 -6.503 1.00 82.94 331 LEU A C 1
ATOM 2750 O O . LEU A 1 331 ? 11.578 11.938 -5.610 1.00 82.94 331 LEU A O 1
ATOM 2754 N N . GLN A 1 332 ? 9.746 11.461 -6.828 1.00 84.25 332 GLN A N 1
ATOM 2755 C CA . GLN A 1 332 ? 8.782 12.244 -6.074 1.00 84.25 332 GLN A CA 1
ATOM 2756 C C . GLN A 1 332 ? 7.684 11.307 -5.586 1.00 84.25 332 GLN A C 1
ATOM 2758 O O . GLN A 1 332 ? 7.214 10.448 -6.328 1.00 84.25 332 GLN A O 1
ATOM 2763 N N . ILE A 1 333 ? 7.257 11.469 -4.340 1.00 82.44 333 ILE A N 1
ATOM 2764 C CA . ILE A 1 333 ? 6.192 10.654 -3.759 1.00 82.44 333 ILE A CA 1
ATOM 2765 C C . ILE A 1 333 ? 5.016 11.558 -3.431 1.00 82.44 333 ILE A C 1
ATOM 2767 O O . ILE A 1 333 ? 5.176 12.667 -2.928 1.00 82.44 333 ILE A O 1
ATOM 2771 N N . THR A 1 334 ? 3.820 11.102 -3.777 1.00 82.38 334 THR A N 1
ATOM 2772 C CA . THR A 1 334 ? 2.578 11.825 -3.521 1.00 82.38 334 THR A CA 1
ATOM 2773 C C . THR A 1 334 ? 1.611 10.879 -2.841 1.00 82.38 334 THR A C 1
ATOM 2775 O O . THR A 1 334 ? 1.274 9.840 -3.408 1.00 82.38 334 THR A O 1
ATOM 2778 N N . ALA A 1 335 ? 1.160 11.217 -1.634 1.00 79.62 335 ALA A N 1
ATOM 2779 C CA . ALA A 1 335 ? 0.097 10.457 -0.997 1.00 79.62 335 ALA A CA 1
ATOM 2780 C C . ALA A 1 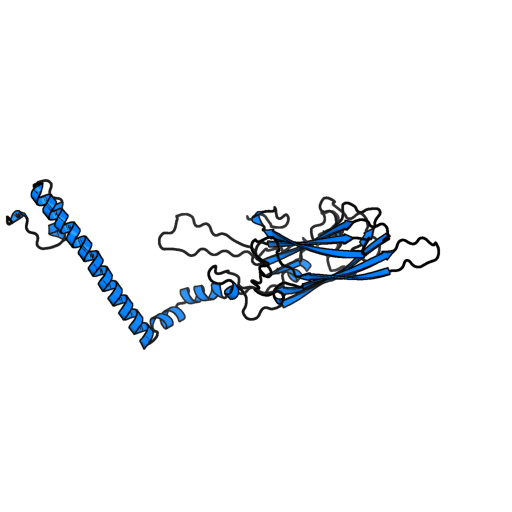335 ? -1.262 11.022 -1.417 1.00 79.62 335 ALA A C 1
ATOM 2782 O O . ALA A 1 335 ? -1.510 12.228 -1.401 1.00 79.62 335 ALA A O 1
ATOM 2783 N N . ILE A 1 336 ? -2.152 10.126 -1.818 1.00 79.81 336 ILE A N 1
ATOM 2784 C CA . ILE A 1 336 ? -3.477 10.454 -2.323 1.00 79.81 336 ILE A CA 1
ATOM 2785 C C . ILE A 1 336 ? -4.490 9.748 -1.435 1.00 79.81 336 ILE A C 1
ATOM 2787 O O . ILE A 1 336 ? -4.546 8.517 -1.388 1.00 79.81 336 ILE A O 1
ATOM 2791 N N . SER A 1 337 ? -5.291 10.536 -0.721 1.00 78.19 337 SER A N 1
ATOM 2792 C CA . SER A 1 337 ? -6.399 10.008 0.072 1.00 78.19 337 SER A CA 1
ATOM 2793 C C . SER A 1 337 ? -7.458 9.402 -0.846 1.00 78.19 337 SER A C 1
ATOM 2795 O O . SER A 1 337 ? -7.819 10.001 -1.861 1.00 78.19 337 SER A O 1
ATOM 2797 N N . TRP A 1 338 ? -7.985 8.237 -0.477 1.00 77.75 338 TRP A N 1
ATOM 2798 C CA . TRP A 1 338 ? -8.969 7.518 -1.291 1.00 77.75 338 TRP A CA 1
ATOM 2799 C C . TRP A 1 338 ? -10.300 8.269 -1.418 1.00 77.75 338 TRP A C 1
ATOM 2801 O O . TRP A 1 338 ? -11.020 8.064 -2.382 1.00 77.75 338 TRP A O 1
ATOM 2811 N N . TYR A 1 339 ? -10.588 9.230 -0.535 1.00 69.12 339 TYR A N 1
ATOM 2812 C CA . TYR A 1 339 ? -11.740 10.127 -0.687 1.00 69.12 339 TYR A CA 1
ATOM 2813 C C . TYR A 1 339 ? -11.615 11.101 -1.872 1.00 69.12 339 TYR A C 1
ATOM 2815 O O . TYR A 1 339 ? -12.597 11.735 -2.248 1.00 69.12 339 TYR A O 1
ATOM 2823 N N . ARG A 1 340 ? -10.409 11.278 -2.434 1.00 64.06 340 ARG A N 1
ATOM 2824 C CA . ARG A 1 340 ? -10.132 12.251 -3.506 1.00 64.06 340 ARG A CA 1
ATOM 2825 C C . ARG A 1 340 ? -10.055 11.636 -4.902 1.00 64.06 340 ARG A C 1
ATOM 2827 O O . ARG A 1 340 ? -10.004 12.392 -5.868 1.00 64.06 340 ARG A O 1
ATOM 2834 N N . ILE A 1 341 ? -10.012 10.309 -5.020 1.00 61.34 341 ILE A N 1
ATOM 2835 C CA . ILE A 1 341 ? -9.914 9.615 -6.308 1.00 61.34 341 ILE A CA 1
ATOM 2836 C C . ILE A 1 341 ? -10.885 8.440 -6.356 1.00 61.34 341 ILE A C 1
ATOM 2838 O O . ILE A 1 341 ? -11.043 7.729 -5.368 1.00 61.34 341 ILE A O 1
ATOM 2842 N N . SER A 1 342 ? -11.501 8.213 -7.518 1.00 58.44 342 SER A N 1
ATOM 2843 C CA . SER A 1 342 ? -12.142 6.925 -7.782 1.00 58.44 342 SER A CA 1
ATOM 2844 C C . SER A 1 342 ? -11.062 5.852 -7.777 1.00 58.44 342 SER A C 1
ATOM 2846 O O . SER A 1 342 ? -9.986 6.034 -8.354 1.00 58.44 342 SER A O 1
ATOM 2848 N N . VAL A 1 343 ? -11.324 4.763 -7.070 1.00 58.78 343 VAL A N 1
ATOM 2849 C CA . VAL A 1 343 ? -10.413 3.635 -6.981 1.00 58.78 343 VAL A CA 1
ATOM 2850 C C . VAL A 1 343 ? -10.997 2.500 -7.811 1.00 58.78 343 VAL A C 1
ATOM 2852 O O . VAL A 1 343 ? -11.949 1.854 -7.391 1.00 58.78 343 VAL A O 1
ATOM 2855 N N . ASP A 1 344 ? -10.419 2.286 -8.991 1.00 55.50 344 ASP A N 1
ATOM 2856 C CA . ASP A 1 344 ? -10.967 1.410 -10.040 1.00 55.50 344 ASP A CA 1
ATOM 2857 C C . ASP A 1 344 ? -10.976 -0.095 -9.678 1.00 55.50 344 ASP A C 1
ATOM 2859 O O . ASP A 1 344 ? -11.545 -0.907 -10.398 1.00 55.50 344 ASP A O 1
ATOM 2863 N N . ASP A 1 345 ? -10.337 -0.474 -8.570 1.00 55.78 345 ASP A N 1
ATOM 2864 C CA . ASP A 1 345 ? -10.156 -1.841 -8.068 1.00 55.78 345 ASP A CA 1
ATOM 2865 C C . ASP A 1 345 ? -10.795 -2.098 -6.691 1.00 55.78 345 ASP A C 1
ATOM 2867 O O . ASP A 1 345 ? -10.621 -3.186 -6.139 1.00 55.78 345 ASP A O 1
ATOM 2871 N N . ILE A 1 346 ? -11.526 -1.132 -6.118 1.00 54.28 346 ILE A N 1
ATOM 2872 C CA . ILE A 1 346 ? -12.361 -1.402 -4.941 1.00 54.28 346 ILE A CA 1
ATOM 2873 C C . ILE A 1 346 ? -13.704 -1.934 -5.448 1.00 54.28 346 ILE A C 1
ATOM 2875 O O . ILE A 1 346 ? -14.400 -1.203 -6.158 1.00 54.28 346 ILE A O 1
ATOM 2879 N N . PRO A 1 347 ? -14.090 -3.181 -5.115 1.00 48.03 347 PRO A N 1
ATOM 2880 C CA . PRO A 1 347 ? -15.431 -3.650 -5.419 1.00 48.03 347 PRO A CA 1
ATOM 2881 C C . PRO A 1 347 ? -16.448 -2.684 -4.794 1.00 48.03 347 PRO A C 1
ATOM 2883 O O . PRO A 1 347 ? -16.238 -2.248 -3.656 1.00 48.03 347 PRO A O 1
ATOM 2886 N N . PRO A 1 348 ? -17.520 -2.308 -5.516 1.00 45.38 348 PRO A N 1
ATOM 2887 C CA . PRO A 1 348 ? -18.580 -1.503 -4.929 1.00 45.38 348 PRO A CA 1
ATOM 2888 C C . PRO A 1 348 ? -19.062 -2.184 -3.646 1.00 45.38 348 PRO A C 1
ATOM 2890 O O . PRO A 1 348 ? -19.188 -3.406 -3.597 1.00 45.38 348 PRO A O 1
ATOM 2893 N N . PHE A 1 349 ? -19.264 -1.388 -2.597 1.00 43.16 349 PHE A N 1
ATOM 2894 C CA . PHE A 1 349 ? -19.855 -1.873 -1.356 1.00 43.16 349 PHE A CA 1
ATOM 2895 C C . PHE A 1 349 ? -21.281 -2.330 -1.692 1.00 43.16 349 PHE A C 1
ATOM 2897 O O . PHE A 1 349 ? -22.100 -1.492 -2.076 1.00 43.16 349 PHE A O 1
ATOM 2904 N N . GLU A 1 350 ? -21.534 -3.638 -1.644 1.00 32.25 350 GLU A N 1
ATOM 2905 C CA . GLU A 1 350 ? -22.889 -4.199 -1.757 1.00 32.25 350 GLU A CA 1
ATOM 2906 C C . GLU A 1 350 ? -23.668 -4.034 -0.451 1.00 32.25 350 GLU A C 1
ATOM 2908 O O . GLU A 1 350 ? -23.076 -4.261 0.635 1.00 32.25 350 GLU A O 1
#

Foldseek 3Di:
DPPLLDDDDPVRLVVSLPDPPDDPVSVVVSVVVVVVVVVVVVVVVVVVVVVVVVVVVVVCVPPVVVVVCLVPDPVSVVVVCLLQPKDQAQQQVCLQPALQSFNPDFDKDWDDDDDPDDDPDDDTDIFGQKEKEWEFEDEPDCPFFQKKWFAKKKKWFFFRMWRRDDDPPDQQSRGDPDTDIDMDMQGFDLPLLGFGKEFDAQVDLDDPDPDPSTRINMDGPPPPNRTTTTWTAGADPVSHGDSNGRIDGNMDMGGFDQDADQVNFIKMKIKMKTFTDDPDDPDRGDIDIDMDMDTQAAPPDDDDRGRGHGDIQKYKYWYWYADPVVRDTDTDIHIDHNVRDPDPRDDPDD

pLDDT: mean 76.0, std 12.11, range [32.25, 93.44]

Secondary structure (DSSP, 8-state):
--GGG--SSHHHHHHHHT-TT--HHHHHHHHHHHHHHHHHHHHHHHHHHHHHHHHHHHHHHHH-HHHHHHHH-HHHHHHHHHHT-EE---HHHHHHH-TTSS-SS--EE------SS--SS-----EESEEEEEEEEEEE--SSEEEEEEEEEEEEEEES-EESS--SS-TGGGS-SS--EEEEEEE----TTS---EEE-TTSSS-S---TTS--EEEETTS-SS--EEEE-EE-TTS-EE-SSPPEEP-EEEE-----SGGGS-EEEEEEEEEEPP-STTSPPPEEEEEEEEE---S-SSSS-----SPTTEEEEEEEEEETTTTEEEEEEEEEEGGGS--TTSPP--